Protein AF-0000000084985847 (afdb_homodimer)

Solvent-accessible surface area (backbone atoms only — not comparable to full-atom values): 10983 Å² total; per-residue (Å²): 132,84,86,49,58,16,57,48,50,46,50,52,37,51,75,70,70,47,51,58,58,56,53,12,58,76,67,74,48,49,43,66,56,46,50,25,33,40,66,63,74,44,77,66,52,62,67,51,42,53,51,48,19,61,74,67,70,47,54,49,32,52,62,72,65,53,60,90,54,44,67,43,82,51,65,91,56,49,72,67,56,48,41,52,52,49,52,52,50,51,51,53,56,63,69,71,105,132,84,86,49,58,15,57,48,52,46,52,51,37,52,66,69,70,47,51,58,58,57,50,12,58,75,69,75,48,50,44,65,56,46,50,26,32,41,64,63,75,43,74,65,52,62,69,51,43,53,50,48,19,60,74,67,24,35,53,49,33,40,58,71,60,76,40,85,68,45,39,39,56,52,63,91,56,49,74,66,56,50,50,53,50,51,52,52,51,52,52,53,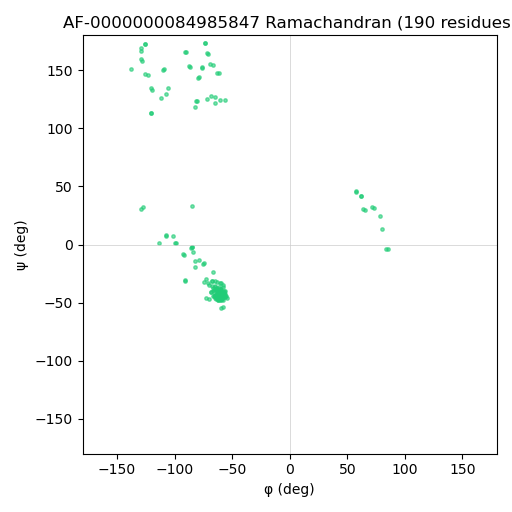55,62,70,71,105

Radius of gyration: 18.27 Å; Cα contacts (8 Å, |Δi|>4): 213; chains: 2; bounding box: 37×50×41 Å

Organism: NCBI:txid537013

Foldseek 3Di:
DDDDLLCLLVVLCVVVVHDLCRLCVQLVHDSVVNNCRNVVNDDDDPVVLVVSCVVSVHDSCVSVVNVPDDDDDDPPDDPVRVVVVVVVVVVVVVVVD/DDDDLLCLLVVLCVVVVHDLCRLCVQLVHDSVVNVCRNVVNDDDDPVVLVVSCVVSQADSCCSVVVDVDGDGHDPPDDPVRVVVVVVVVVVVVVVVD

Secondary structure (DSSP, 8-state):
----HHHHHHHHHHHTT--HHHHHHHHT--HHHHHHHHTTSS---HHHHHHHHHHHTS-HHHHTT-TT--EEE-TT--HHHHHHHHHHHHHHHHHH-/----HHHHHHHHHHHTT--HHHHHHHHT--HHHHHHHHTTSS---HHHHHHHHHHHTS-HHHHTTS----EEE-TT--HHHHHHHHHHHHHHHHHT-

Structure (mmCIF, N/CA/C/O backbone):
data_AF-0000000084985847-model_v1
#
loop_
_entity.id
_entity.type
_entity.pdbx_description
1 polymer 'DNA-binding helix-turn-helix protein'
#
loop_
_atom_site.group_PDB
_atom_site.id
_atom_site.type_symbol
_atom_site.label_atom_id
_atom_site.label_alt_id
_atom_site.label_comp_id
_atom_site.label_asym_id
_atom_site.label_entity_id
_atom_site.label_seq_id
_atom_site.pdbx_PDB_ins_code
_atom_site.Cartn_x
_atom_site.Cartn_y
_atom_site.Cartn_z
_atom_site.occupancy
_atom_site.B_iso_or_equiv
_atom_site.auth_seq_id
_atom_site.auth_comp_id
_atom_site.auth_asym_id
_atom_site.auth_atom_id
_atom_site.pdbx_PDB_model_num
ATOM 1 N N . MET A 1 1 ? 9.766 -0.315 19.688 1 53.5 1 MET A N 1
ATOM 2 C CA . MET A 1 1 ? 9.039 0.952 19.656 1 53.5 1 MET A CA 1
ATOM 3 C C . MET A 1 1 ? 7.77 0.834 18.828 1 53.5 1 MET A C 1
ATOM 5 O O . MET A 1 1 ? 7.785 0.264 17.734 1 53.5 1 MET A O 1
ATOM 9 N N . VAL A 1 2 ? 6.539 1.102 19.5 1 77.31 2 VAL A N 1
ATOM 10 C CA . VAL A 1 2 ? 5.215 0.998 18.891 1 77.31 2 VAL A CA 1
ATOM 11 C C . VAL A 1 2 ? 5.07 2.033 17.781 1 77.31 2 VAL A C 1
ATOM 13 O O . VAL A 1 2 ? 5.543 3.164 17.906 1 77.31 2 VAL A O 1
ATOM 16 N N . PHE A 1 3 ? 4.805 1.642 16.625 1 87.56 3 PHE A N 1
ATOM 17 C CA . PHE A 1 3 ? 4.613 2.561 15.516 1 87.56 3 PHE A CA 1
ATOM 18 C C . PHE A 1 3 ? 3.514 3.568 15.828 1 87.56 3 PHE A C 1
ATOM 20 O O . PHE A 1 3 ? 2.418 3.189 16.25 1 87.56 3 PHE A O 1
ATOM 27 N N . ASP A 1 4 ? 3.934 4.91 15.703 1 94.62 4 ASP A N 1
ATOM 28 C CA . ASP A 1 4 ? 2.992 6.016 15.852 1 94.62 4 ASP A CA 1
ATOM 29 C C . ASP A 1 4 ? 2.941 6.863 14.578 1 94.62 4 ASP A C 1
ATOM 31 O O . ASP A 1 4 ? 3.904 7.559 14.25 1 94.62 4 ASP A O 1
ATOM 35 N N . PHE A 1 5 ? 1.854 6.852 13.914 1 95.38 5 PHE A N 1
ATOM 36 C CA . PHE A 1 5 ? 1.679 7.504 12.617 1 95.38 5 PHE A CA 1
ATOM 37 C C . PHE A 1 5 ? 1.948 9 12.727 1 95.38 5 PHE A C 1
ATOM 39 O O . PHE A 1 5 ? 2.709 9.555 11.93 1 95.38 5 PHE A O 1
ATOM 46 N N . GLY A 1 6 ? 1.255 9.633 13.641 1 97.62 6 GLY A N 1
ATOM 47 C CA . GLY A 1 6 ? 1.419 11.07 13.828 1 97.62 6 GLY A CA 1
ATOM 48 C C . GLY A 1 6 ? 2.846 11.469 14.148 1 97.62 6 GLY A C 1
ATOM 49 O O . GLY A 1 6 ? 3.363 12.445 13.594 1 97.62 6 GLY A O 1
ATOM 50 N N . CYS A 1 7 ? 3.465 10.742 15.023 1 97.31 7 CYS A N 1
ATOM 51 C CA . CYS A 1 7 ? 4.852 11.008 15.391 1 97.31 7 CYS A CA 1
ATOM 52 C C . CYS A 1 7 ? 5.77 10.898 14.18 1 97.31 7 CYS A C 1
ATOM 54 O O . CYS A 1 7 ? 6.684 11.703 14.016 1 97.31 7 CYS A O 1
ATOM 56 N N . ARG A 1 8 ? 5.52 9.977 13.367 1 96.94 8 ARG A N 1
ATOM 57 C CA . ARG A 1 8 ? 6.309 9.773 12.156 1 96.94 8 ARG A CA 1
ATOM 58 C C . ARG A 1 8 ? 6.191 10.969 11.227 1 96.94 8 ARG A C 1
ATOM 60 O O . ARG A 1 8 ? 7.195 11.438 10.672 1 96.94 8 ARG A O 1
ATOM 67 N N . LEU A 1 9 ? 5.016 11.43 11.039 1 98.19 9 LEU A N 1
ATOM 68 C CA . LEU A 1 9 ? 4.812 12.594 10.18 1 98.19 9 LEU A CA 1
ATOM 69 C C . LEU A 1 9 ? 5.555 13.805 10.719 1 98.19 9 LEU A C 1
ATOM 71 O O . LEU A 1 9 ? 6.184 14.547 9.961 1 98.19 9 LEU A O 1
ATOM 75 N N . ARG A 1 10 ? 5.41 13.961 12.016 1 98.38 10 ARG A N 1
ATOM 76 C CA . ARG A 1 10 ? 6.086 15.086 12.656 1 98.38 10 ARG A CA 1
ATOM 77 C C . ARG A 1 10 ? 7.594 15.008 12.461 1 98.38 10 ARG A C 1
ATOM 79 O O . ARG A 1 10 ? 8.234 16 12.109 1 98.38 10 ARG A O 1
ATOM 86 N N . GLU A 1 11 ? 8.156 13.859 12.68 1 98.12 11 GLU A N 1
ATOM 87 C CA . GLU A 1 11 ? 9.594 13.648 12.523 1 98.12 11 GLU A CA 1
ATOM 88 C C . GLU A 1 11 ? 10.039 13.938 11.094 1 98.12 11 GLU A C 1
ATOM 90 O O . GLU A 1 11 ? 11.086 14.57 10.883 1 98.12 11 GLU A O 1
ATOM 95 N N . LEU A 1 12 ? 9.32 13.469 10.141 1 98.06 12 LEU A N 1
ATOM 96 C CA . LEU A 1 12 ? 9.641 13.711 8.742 1 98.06 12 LEU A CA 1
ATOM 97 C C . LEU A 1 12 ? 9.617 15.203 8.422 1 98.06 12 LEU A C 1
ATOM 99 O O . LEU A 1 12 ? 10.5 15.711 7.727 1 98.06 12 LEU A O 1
ATOM 103 N N . ARG A 1 13 ? 8.531 15.82 8.93 1 98.56 13 ARG A N 1
ATOM 104 C CA . ARG A 1 13 ? 8.414 17.266 8.711 1 98.56 13 ARG A CA 1
ATOM 105 C C . ARG A 1 13 ? 9.617 18 9.289 1 98.56 13 ARG A C 1
ATOM 107 O O . ARG A 1 13 ? 10.227 18.828 8.609 1 98.56 13 ARG A O 1
ATOM 114 N N . LEU A 1 14 ? 9.961 17.656 10.531 1 98.56 14 LEU A N 1
ATOM 115 C CA . LEU A 1 14 ? 11.055 18.312 11.234 1 98.56 14 LEU A CA 1
ATOM 116 C C . LEU A 1 14 ? 12.391 18.031 10.547 1 98.56 14 LEU A C 1
ATOM 118 O O . LEU A 1 14 ? 13.258 18.906 10.477 1 98.56 14 LEU A O 1
ATOM 122 N N . ASN A 1 15 ? 12.602 16.859 10.016 1 97.94 15 ASN A N 1
ATOM 123 C CA . ASN A 1 15 ? 13.812 16.5 9.297 1 97.94 15 ASN A CA 1
ATOM 124 C C . ASN A 1 15 ? 13.984 17.344 8.031 1 97.94 15 ASN A C 1
ATOM 126 O O . ASN A 1 15 ? 15.109 17.594 7.602 1 97.94 15 ASN A O 1
ATOM 130 N N . LYS A 1 16 ? 12.875 17.719 7.438 1 97.69 16 LYS A N 1
ATOM 131 C CA . LYS A 1 16 ? 12.898 18.578 6.254 1 97.69 16 LYS A CA 1
ATOM 132 C C . LYS A 1 16 ? 12.977 20.047 6.641 1 97.69 16 LYS A C 1
ATOM 134 O O . LYS A 1 16 ? 12.984 20.922 5.773 1 97.69 16 LYS A O 1
ATOM 139 N N . LYS A 1 17 ? 12.961 20.297 7.969 1 98.38 17 LYS A N 1
ATOM 140 C CA . LYS A 1 17 ? 13.039 21.641 8.523 1 98.38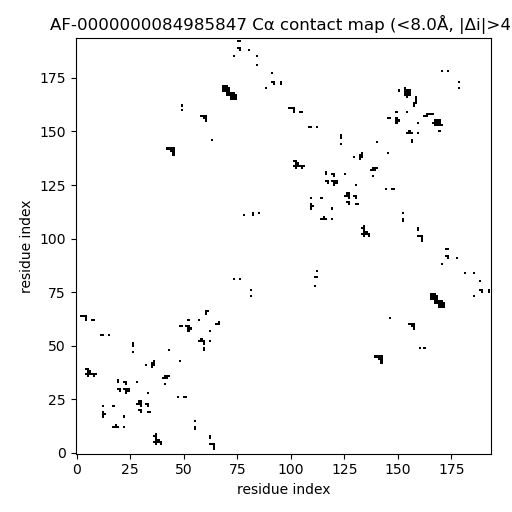 17 LYS A CA 1
ATOM 141 C C . LYS A 1 17 ? 11.852 22.484 8.078 1 98.38 17 LYS A C 1
ATOM 143 O O . LYS A 1 17 ? 12.023 23.656 7.703 1 98.38 17 LYS A O 1
ATOM 148 N N . LEU A 1 18 ? 10.742 21.922 8.078 1 98.5 18 LEU A N 1
ATOM 149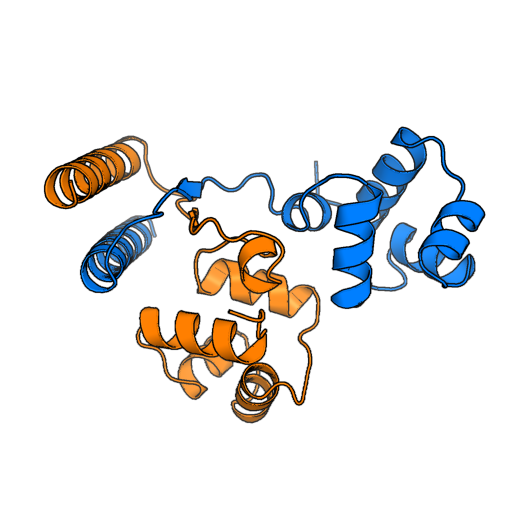 C CA . LEU A 1 18 ? 9.516 22.609 7.691 1 98.5 18 LEU A CA 1
ATOM 150 C C . LEU A 1 18 ? 8.617 22.844 8.898 1 98.5 18 LEU A C 1
ATOM 152 O O . LEU A 1 18 ? 8.625 22.047 9.844 1 98.5 18 LEU A O 1
ATOM 156 N N . THR A 1 19 ? 7.871 23.891 8.781 1 98.56 19 THR A N 1
ATOM 157 C CA . THR A 1 19 ? 6.805 24.109 9.75 1 98.56 19 THR A CA 1
ATOM 158 C C . THR A 1 19 ? 5.5 23.469 9.273 1 98.56 19 THR A C 1
ATOM 160 O O . THR A 1 19 ? 5.379 23.078 8.109 1 98.56 19 THR A O 1
ATOM 163 N N . GLN A 1 20 ? 4.578 23.359 10.227 1 98.62 20 GLN A N 1
ATOM 164 C CA . GLN A 1 20 ? 3.273 22.844 9.836 1 98.62 20 GLN A CA 1
ATOM 165 C C . GLN A 1 20 ? 2.613 23.719 8.789 1 98.62 20 GLN A C 1
ATOM 167 O O . GLN A 1 20 ? 1.959 23.219 7.867 1 98.62 20 GLN A O 1
ATOM 172 N N . THR A 1 21 ? 2.779 25.031 8.93 1 98.62 21 THR A N 1
ATOM 173 C CA . THR A 1 21 ? 2.211 26 7.996 1 98.62 21 THR A CA 1
ATOM 174 C C . THR A 1 21 ? 2.801 25.812 6.602 1 98.62 21 THR A C 1
ATOM 176 O O . THR A 1 21 ? 2.082 25.875 5.602 1 98.62 21 THR A O 1
ATOM 179 N N . GLN A 1 22 ? 4.066 25.578 6.539 1 98.69 22 GLN A N 1
ATOM 180 C CA . GLN A 1 22 ? 4.734 25.391 5.254 1 98.69 22 GLN A CA 1
ATOM 181 C C . GLN A 1 22 ? 4.254 24.109 4.574 1 98.69 22 GLN A C 1
ATOM 183 O O . GLN A 1 22 ? 4.027 24.094 3.363 1 98.69 22 GLN A O 1
ATOM 188 N N . VAL A 1 23 ? 4.137 23.031 5.297 1 98.69 23 VAL A N 1
ATOM 189 C CA . VAL A 1 23 ? 3.621 21.781 4.754 1 98.69 23 VAL A CA 1
ATOM 190 C C . VAL A 1 23 ? 2.191 21.984 4.254 1 98.69 23 VAL A C 1
ATOM 192 O O . VAL A 1 23 ? 1.845 21.547 3.152 1 98.69 23 VAL A O 1
ATOM 195 N N . ALA A 1 24 ? 1.397 22.609 5.09 1 98.69 24 ALA A N 1
ATOM 196 C CA . ALA A 1 24 ? 0.002 22.875 4.75 1 98.69 24 ALA A CA 1
ATOM 197 C C . ALA A 1 24 ? -0.105 23.625 3.424 1 98.69 24 ALA A C 1
ATOM 199 O O . ALA A 1 24 ? -0.915 23.266 2.564 1 98.69 24 ALA A O 1
ATOM 200 N N . ARG A 1 25 ? 0.683 24.609 3.289 1 98.44 25 ARG A N 1
ATOM 201 C CA . ARG A 1 25 ? 0.687 25.422 2.072 1 98.44 25 ARG A CA 1
ATOM 202 C C . ARG A 1 25 ? 1.063 24.578 0.859 1 98.44 25 ARG A C 1
ATOM 204 O O . ARG A 1 25 ? 0.429 24.672 -0.193 1 98.44 25 ARG A O 1
ATOM 211 N N . ARG A 1 26 ? 2.02 23.719 0.981 1 97.88 26 ARG A N 1
ATOM 212 C CA . ARG A 1 26 ? 2.506 22.891 -0.118 1 97.88 26 ARG A CA 1
ATOM 213 C C . ARG A 1 26 ? 1.45 21.875 -0.545 1 97.88 26 ARG A C 1
ATOM 215 O O . ARG A 1 26 ? 1.385 21.484 -1.717 1 97.88 26 ARG A O 1
ATOM 222 N N . LEU A 1 27 ? 0.671 21.469 0.398 1 97.94 27 LEU A N 1
ATOM 223 C CA . LEU A 1 27 ? -0.325 20.438 0.118 1 97.94 27 LEU A CA 1
ATOM 224 C C . LEU A 1 27 ? -1.7 21.062 -0.102 1 97.94 27 LEU A C 1
ATOM 226 O O . LEU A 1 27 ? -2.68 20.344 -0.328 1 97.94 27 LEU A O 1
ATOM 230 N N . ASN A 1 28 ? -1.792 22.391 -0.044 1 98.38 28 ASN A N 1
ATOM 231 C CA . ASN A 1 28 ? -3.051 23.109 -0.164 1 98.38 28 ASN A CA 1
ATOM 232 C C . ASN A 1 28 ? -4.059 22.672 0.893 1 98.38 28 ASN A C 1
ATOM 234 O O . ASN A 1 28 ? -5.195 22.328 0.567 1 98.38 28 ASN A O 1
ATOM 238 N N . LEU A 1 29 ? -3.588 22.578 2.047 1 98.38 29 LEU A N 1
ATOM 239 C CA . LEU A 1 29 ? -4.387 22.234 3.219 1 98.38 29 LEU A CA 1
ATOM 240 C C . LEU A 1 29 ? -4.227 23.297 4.312 1 98.38 29 LEU A C 1
ATOM 242 O O . LEU A 1 29 ? -3.408 24.203 4.184 1 98.38 29 LEU A O 1
ATOM 246 N N . SER A 1 30 ? -4.988 23.172 5.324 1 98.44 30 SER A N 1
ATOM 247 C CA . SER A 1 30 ? -4.863 24.062 6.473 1 98.44 30 SER A CA 1
ATOM 248 C C . SER A 1 30 ? -3.842 23.531 7.473 1 98.44 30 SER A C 1
ATOM 250 O O . SER A 1 30 ? -3.611 22.328 7.555 1 98.44 30 SER A O 1
ATOM 252 N N . LYS A 1 31 ? -3.277 24.469 8.211 1 98.38 31 LYS A N 1
ATOM 253 C CA . LYS A 1 31 ? -2.371 24.094 9.289 1 98.38 31 LYS A CA 1
ATOM 254 C C . LYS A 1 31 ? -3.066 23.172 10.297 1 98.38 31 LYS A C 1
ATOM 256 O O . LYS A 1 31 ? -2.449 22.266 10.836 1 98.38 31 LYS A O 1
ATOM 261 N N . THR A 1 32 ? -4.281 23.438 10.508 1 98.5 32 THR A N 1
ATOM 262 C CA . THR A 1 32 ? -5.07 22.625 11.438 1 98.5 32 THR A CA 1
ATOM 263 C C . THR A 1 32 ? -5.145 21.172 10.977 1 98.5 32 THR A C 1
ATOM 265 O O . THR A 1 32 ? -5.109 20.266 11.797 1 98.5 32 THR A O 1
ATOM 268 N N . THR A 1 33 ? -5.281 20.953 9.695 1 98.44 33 THR A N 1
ATOM 269 C CA . THR A 1 33 ? -5.324 19.609 9.133 1 98.44 33 THR A CA 1
ATOM 270 C C . THR A 1 33 ? -3.998 18.891 9.359 1 98.44 33 THR A C 1
ATOM 272 O O . THR A 1 33 ? -3.98 17.734 9.781 1 98.44 33 THR A O 1
ATOM 275 N N . ILE A 1 34 ? -2.924 19.547 9.125 1 98.62 34 ILE A N 1
ATOM 276 C CA . ILE A 1 34 ? -1.6 18.969 9.312 1 98.62 34 ILE A CA 1
ATOM 277 C C . ILE A 1 34 ? -1.402 18.609 10.789 1 98.62 34 ILE A C 1
ATOM 279 O O . ILE A 1 34 ? -0.96 17.516 11.109 1 98.62 34 ILE A O 1
ATOM 283 N N . SER A 1 35 ? -1.747 19.594 11.602 1 98.62 35 SER A N 1
ATOM 284 C CA . SER A 1 35 ? -1.664 19.344 13.039 1 98.62 35 SER A CA 1
ATOM 285 C C . SER A 1 35 ? -2.506 18.141 13.438 1 98.62 35 SER A C 1
ATOM 287 O O . SER A 1 35 ? -2.078 17.312 14.258 1 98.62 35 SER A O 1
ATOM 289 N N . GLY A 1 36 ? -3.691 18.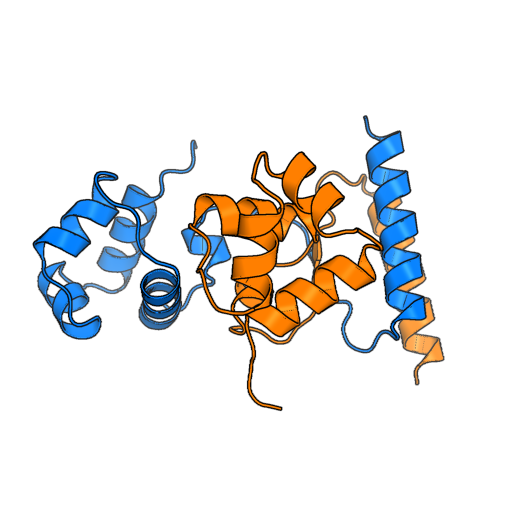031 12.875 1 98.44 36 GLY A N 1
ATOM 290 C CA . GLY A 1 36 ? -4.566 16.891 13.133 1 98.44 36 GLY A CA 1
ATOM 291 C C . GLY A 1 36 ? -3.941 15.562 12.766 1 98.44 36 GLY A C 1
ATOM 292 O O . GLY A 1 36 ? -4.102 14.578 13.484 1 98.44 36 GLY A O 1
ATOM 293 N N . TYR A 1 37 ? -3.279 15.453 11.625 1 98.19 37 TYR A N 1
ATOM 294 C CA . TYR A 1 37 ? -2.568 14.25 11.219 1 98.19 37 TYR A CA 1
ATOM 295 C C . TYR A 1 37 ? -1.472 13.898 12.219 1 98.19 37 TYR A C 1
ATOM 297 O O . TYR A 1 37 ? -1.375 12.758 12.672 1 98.19 37 TYR A O 1
ATOM 305 N N . GLU A 1 38 ? -0.697 14.938 12.648 1 98.38 38 GLU A N 1
ATOM 306 C CA . GLU A 1 38 ? 0.491 14.711 13.469 1 98.38 38 GLU A CA 1
ATOM 307 C C . GLU A 1 38 ? 0.114 14.375 14.906 1 98.38 38 GLU A C 1
ATOM 309 O O . GLU A 1 38 ? 0.931 13.844 15.656 1 98.38 38 GLU A O 1
ATOM 314 N N . ASN A 1 39 ? -1.129 14.672 15.258 1 98.06 39 ASN A N 1
ATOM 315 C CA . ASN A 1 39 ? -1.614 14.367 16.609 1 98.06 39 ASN A CA 1
ATOM 316 C C . ASN A 1 39 ? -2.582 13.188 16.594 1 98.06 39 ASN A C 1
ATOM 318 O O . ASN A 1 39 ? -3.27 12.938 17.594 1 98.06 39 ASN A O 1
ATOM 322 N N . ASN A 1 40 ? -2.734 12.578 15.57 1 97.44 40 ASN A N 1
ATOM 323 C CA . ASN A 1 40 ? -3.557 11.383 15.398 1 97.44 40 ASN A CA 1
ATOM 324 C C . ASN A 1 40 ? -5.035 11.688 15.625 1 97.44 40 ASN A C 1
ATOM 326 O O . ASN A 1 40 ? -5.781 10.836 16.109 1 97.44 40 ASN A O 1
ATOM 330 N N . ILE A 1 41 ? -5.402 12.867 15.336 1 97.19 41 ILE A N 1
ATOM 331 C CA . ILE A 1 41 ? -6.797 13.281 15.445 1 97.19 41 ILE A CA 1
ATOM 332 C C . ILE A 1 41 ? -7.512 13.047 14.117 1 97.19 41 ILE A C 1
ATOM 334 O O . ILE A 1 41 ? -8.703 12.734 14.094 1 97.19 41 ILE A O 1
ATOM 338 N N . LYS A 1 42 ? -6.785 13.148 12.984 1 96.56 42 LYS A N 1
ATOM 339 C CA . LYS A 1 42 ? -7.266 12.906 11.625 1 96.56 42 LYS A CA 1
ATOM 340 C C . LYS A 1 42 ? -6.348 11.93 10.891 1 96.56 42 LYS A C 1
ATOM 342 O O . LYS A 1 42 ? -5.188 11.758 11.273 1 96.56 42 LYS A O 1
ATOM 347 N N . THR A 1 43 ? -6.922 11.352 9.914 1 96.06 43 THR A N 1
ATOM 348 C CA . THR A 1 43 ? -6.145 10.5 9.023 1 96.06 43 THR A CA 1
ATOM 349 C C . THR A 1 43 ? -6.184 11.031 7.598 1 96.06 43 THR A C 1
ATOM 351 O O . THR A 1 43 ? -7.25 11.391 7.094 1 96.06 43 THR A O 1
ATOM 354 N N . PRO A 1 44 ? -5.023 11.078 7.023 1 97.38 44 PRO A N 1
ATOM 355 C CA . PRO A 1 44 ? -5.023 11.602 5.656 1 97.38 44 PRO A CA 1
ATOM 356 C C . PRO A 1 44 ? -5.75 10.688 4.672 1 97.38 44 PRO A C 1
ATOM 358 O O . PRO A 1 44 ? -5.867 9.484 4.91 1 97.38 44 PRO A O 1
ATOM 361 N N . SER A 1 45 ? -6.223 11.336 3.607 1 95.25 45 SER A N 1
ATOM 362 C CA . SER A 1 45 ? -6.723 10.562 2.473 1 95.25 45 SER A CA 1
ATOM 363 C C . SER A 1 45 ? -5.574 9.938 1.686 1 95.25 45 SER A C 1
ATOM 365 O O . SER A 1 45 ? -4.406 10.25 1.925 1 95.25 45 SER A O 1
ATOM 367 N N . LEU A 1 46 ? -5.887 9.109 0.729 1 95.69 46 LEU A N 1
ATOM 368 C CA . LEU A 1 46 ? -4.867 8.477 -0.106 1 95.69 46 LEU A CA 1
ATOM 369 C C . LEU A 1 46 ? -4.117 9.523 -0.926 1 95.69 46 LEU A C 1
ATOM 371 O O . LEU A 1 46 ? -2.902 9.414 -1.112 1 95.69 46 LEU A O 1
ATOM 375 N N . ASP A 1 47 ? -4.879 10.492 -1.403 1 94.69 47 ASP A N 1
ATOM 376 C CA . ASP A 1 47 ? -4.254 11.555 -2.18 1 94.69 47 ASP A CA 1
ATOM 377 C C . ASP A 1 47 ? -3.234 12.32 -1.337 1 94.69 47 ASP A C 1
ATOM 379 O O . ASP A 1 47 ? -2.129 12.609 -1.801 1 94.69 47 ASP A O 1
ATOM 383 N N . VAL A 1 48 ? -3.646 12.594 -0.141 1 97.31 48 VAL A N 1
ATOM 384 C CA . VAL A 1 48 ? -2.764 13.344 0.75 1 97.31 48 VAL A CA 1
ATOM 385 C C . VAL A 1 48 ? -1.558 12.477 1.119 1 97.31 48 VAL A C 1
ATOM 387 O O . VAL A 1 48 ? -0.431 12.977 1.192 1 97.31 48 VAL A O 1
ATOM 390 N N . LEU A 1 49 ? -1.812 11.211 1.368 1 97.62 49 LEU A N 1
ATOM 391 C CA . LEU A 1 49 ? -0.708 10.305 1.659 1 97.62 49 LEU A CA 1
ATOM 392 C C . LEU A 1 49 ? 0.32 10.32 0.532 1 97.62 49 LEU A C 1
ATOM 394 O O . LEU A 1 49 ? 1.525 10.359 0.786 1 97.62 49 LEU A O 1
ATOM 398 N N . THR A 1 50 ? -0.136 10.281 -0.672 1 96.5 50 THR A N 1
ATOM 399 C CA . THR A 1 50 ? 0.734 10.312 -1.843 1 96.5 50 THR A CA 1
ATOM 400 C C . THR A 1 50 ? 1.54 11.602 -1.886 1 96.5 50 THR A C 1
ATOM 402 O O . THR A 1 50 ? 2.75 11.578 -2.117 1 96.5 50 THR A O 1
ATOM 405 N N . GLN A 1 51 ? 0.907 12.664 -1.612 1 97.62 51 GLN A N 1
ATOM 406 C CA . GLN A 1 51 ? 1.578 13.961 -1.614 1 97.62 51 GLN A CA 1
ATOM 407 C C . GLN A 1 51 ? 2.625 14.039 -0.507 1 97.62 51 GLN A C 1
ATOM 409 O O . GLN A 1 51 ? 3.707 14.594 -0.707 1 97.62 51 GLN A O 1
ATOM 414 N N . LEU A 1 52 ? 2.256 13.469 0.628 1 98.12 52 LEU A N 1
ATOM 415 C CA . LEU A 1 52 ? 3.191 13.445 1.747 1 98.12 52 LEU A CA 1
ATOM 416 C C . LEU A 1 52 ? 4.422 12.609 1.409 1 98.12 52 LEU A C 1
ATOM 418 O O . LEU A 1 52 ? 5.547 12.992 1.736 1 98.12 52 LEU A O 1
ATOM 422 N N . SER A 1 53 ? 4.18 11.5 0.83 1 97.06 53 SER A N 1
ATOM 423 C CA . SER A 1 53 ? 5.277 10.641 0.411 1 97.06 53 SER A CA 1
ATOM 424 C C . SER A 1 53 ? 6.234 11.375 -0.522 1 97.06 53 SER A C 1
ATOM 426 O O . SER A 1 53 ? 7.453 11.289 -0.363 1 97.06 53 SER A O 1
ATOM 428 N N . ILE A 1 54 ? 5.734 12.109 -1.42 1 96.56 54 ILE A N 1
ATOM 429 C CA . ILE A 1 54 ? 6.52 12.852 -2.396 1 96.56 54 ILE A CA 1
ATOM 430 C C . ILE A 1 54 ? 7.246 14.008 -1.703 1 96.56 54 ILE A C 1
ATOM 432 O O . ILE A 1 54 ? 8.445 14.188 -1.892 1 96.56 54 ILE A O 1
ATOM 436 N N . LEU A 1 55 ? 6.5 14.695 -0.922 1 97.69 55 LEU A N 1
ATOM 437 C CA . LEU A 1 55 ? 7.047 15.859 -0.233 1 97.69 55 LEU A CA 1
ATOM 438 C C . LEU A 1 55 ? 8.25 15.461 0.623 1 97.69 55 LEU A C 1
ATOM 440 O O . LEU A 1 55 ? 9.266 16.156 0.626 1 97.69 55 LEU A O 1
ATOM 444 N N . TYR A 1 56 ? 8.094 14.297 1.345 1 97.81 56 TYR A N 1
ATOM 445 C CA . TYR A 1 56 ? 9.117 13.922 2.309 1 97.81 56 TYR A CA 1
ATOM 446 C C . TYR A 1 56 ? 10.148 13 1.669 1 97.81 56 TYR A C 1
ATOM 448 O O . TYR A 1 56 ? 11.18 12.688 2.279 1 97.81 56 TYR A O 1
ATOM 456 N N . GLY A 1 57 ? 9.945 12.547 0.513 1 96.25 57 GLY A N 1
ATOM 457 C CA . GLY A 1 57 ? 10.898 11.711 -0.205 1 96.25 57 GLY A CA 1
ATOM 458 C C . GLY A 1 57 ? 11.008 10.305 0.359 1 96.25 57 GLY A C 1
ATOM 459 O O . GLY A 1 57 ? 12.102 9.742 0.428 1 96.25 57 GLY A O 1
ATOM 460 N N . VAL A 1 58 ? 9.977 9.797 0.865 1 95.75 58 VAL A N 1
ATOM 461 C CA . VAL A 1 58 ? 9.93 8.445 1.423 1 95.75 58 VAL A CA 1
ATOM 462 C C . VAL A 1 58 ? 8.75 7.684 0.83 1 95.75 58 VAL A C 1
ATOM 464 O O . VAL A 1 58 ? 7.883 8.273 0.176 1 95.75 58 VAL A O 1
ATOM 467 N N . SER A 1 59 ? 8.758 6.395 1.035 1 94.31 59 SER A N 1
ATOM 468 C CA . SER A 1 59 ? 7.656 5.578 0.541 1 94.31 59 SER A CA 1
ATOM 469 C C . SER A 1 59 ? 6.418 5.734 1.414 1 94.31 59 SER A C 1
ATOM 471 O O . SER A 1 59 ? 6.52 6.098 2.588 1 94.31 59 SER A O 1
ATOM 473 N N . SER A 1 60 ? 5.273 5.555 0.836 1 95.25 60 SER A N 1
ATOM 474 C CA . SER A 1 60 ? 4.055 5.527 1.637 1 95.25 60 SER A CA 1
ATOM 475 C C . SER A 1 60 ? 4.102 4.414 2.678 1 95.25 60 SER A C 1
ATOM 477 O O . SER A 1 60 ? 3.559 4.559 3.775 1 95.25 60 SER A O 1
ATOM 479 N N . ASP A 1 61 ? 4.738 3.334 2.352 1 94.62 61 ASP A N 1
ATOM 480 C CA . ASP A 1 61 ? 4.902 2.244 3.309 1 94.62 61 ASP A CA 1
ATOM 481 C C . ASP A 1 61 ? 5.688 2.701 4.535 1 94.62 6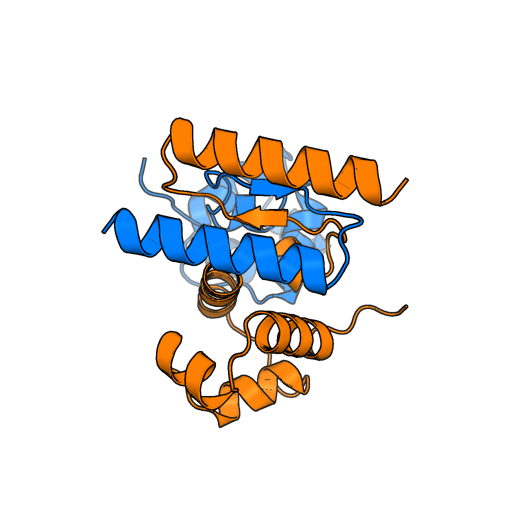1 ASP A C 1
ATOM 483 O O . ASP A 1 61 ? 5.387 2.293 5.66 1 94.62 61 ASP A O 1
ATOM 487 N N . TYR A 1 62 ? 6.711 3.459 4.273 1 94.62 62 TYR A N 1
ATOM 488 C CA . TYR A 1 62 ? 7.477 3.986 5.395 1 94.62 62 TYR A CA 1
ATOM 489 C C . TYR A 1 62 ? 6.598 4.836 6.305 1 94.62 62 TYR A C 1
ATOM 491 O O . TYR A 1 62 ? 6.629 4.68 7.527 1 94.62 62 TYR A O 1
ATOM 499 N N . ILE A 1 63 ? 5.77 5.73 5.676 1 96.5 63 ILE A N 1
ATOM 500 C CA . ILE A 1 63 ? 4.891 6.609 6.438 1 96.5 63 ILE A CA 1
ATOM 501 C C . ILE A 1 63 ? 3.896 5.777 7.246 1 96.5 63 ILE A C 1
ATOM 503 O O . ILE A 1 63 ? 3.611 6.09 8.406 1 96.5 63 ILE A O 1
ATOM 507 N N . LEU A 1 64 ? 3.461 4.68 6.664 1 95.25 64 LEU A N 1
ATOM 508 C CA . LEU A 1 64 ? 2.414 3.854 7.254 1 95.25 64 LEU A CA 1
ATOM 509 C C . LEU A 1 64 ? 3.002 2.855 8.242 1 95.25 64 LEU A C 1
ATOM 511 O O . LEU A 1 64 ? 2.268 2.09 8.875 1 95.25 64 LEU A O 1
ATOM 515 N N . GLY A 1 65 ? 4.312 2.828 8.375 1 92.56 65 GLY A N 1
ATOM 516 C CA . GLY A 1 65 ? 4.953 1.916 9.305 1 92.56 65 GLY A CA 1
ATOM 517 C C . GLY A 1 65 ? 5.047 0.495 8.789 1 92.56 65 GLY A C 1
ATOM 518 O O . GLY A 1 65 ? 5.09 -0.457 9.57 1 92.56 65 GLY A O 1
ATOM 519 N N . LEU A 1 66 ? 5.027 0.376 7.48 1 88.62 66 LEU A N 1
ATOM 520 C CA . LEU A 1 66 ? 5.055 -0.938 6.844 1 88.62 66 LEU A CA 1
ATOM 521 C C . LEU A 1 66 ? 6.449 -1.26 6.324 1 88.62 66 LEU A C 1
ATOM 523 O O . LEU A 1 66 ? 6.637 -2.236 5.594 1 88.62 66 LEU A O 1
ATOM 527 N N . GLU A 1 67 ? 7.484 -0.423 6.617 1 78.56 67 GLU A N 1
ATOM 528 C CA . GLU A 1 67 ? 8.836 -0.542 6.066 1 78.56 67 GLU A CA 1
ATOM 529 C C . GLU A 1 67 ? 9.523 -1.81 6.562 1 78.56 67 GLU A C 1
ATOM 531 O O . GLU A 1 67 ? 10.461 -2.297 5.934 1 78.56 67 GLU A O 1
ATOM 536 N N . ASN A 1 68 ? 9.18 -2.34 7.594 1 77 68 ASN A N 1
ATOM 537 C CA . ASN A 1 68 ? 9.906 -3.488 8.133 1 77 68 ASN A CA 1
ATOM 538 C C . ASN A 1 68 ? 9.414 -4.797 7.52 1 77 68 ASN A C 1
ATOM 540 O O . ASN A 1 68 ? 9.5 -5.852 8.148 1 77 68 ASN A O 1
ATOM 544 N N . ARG A 1 69 ? 9.016 -4.672 6.25 1 85.12 69 ARG A N 1
ATOM 545 C CA . ARG A 1 69 ? 8.555 -5.875 5.562 1 85.12 69 ARG A CA 1
ATOM 546 C C . ARG A 1 69 ? 9.594 -6.359 4.555 1 85.12 69 ARG A C 1
ATOM 548 O O . ARG A 1 69 ? 10.258 -5.551 3.9 1 85.12 69 ARG A O 1
ATOM 555 N N . ASP A 1 70 ? 9.812 -7.621 4.586 1 87.94 70 ASP A N 1
ATOM 556 C CA . ASP A 1 70 ? 10.711 -8.211 3.6 1 87.94 70 ASP A CA 1
ATOM 557 C C . ASP A 1 70 ? 10 -8.438 2.27 1 87.94 70 ASP A C 1
ATOM 559 O O . ASP A 1 70 ? 8.922 -9.031 2.232 1 87.94 70 ASP A O 1
ATOM 563 N N . MET A 1 71 ? 10.641 -7.809 1.199 1 89.38 71 MET A N 1
ATOM 564 C CA . MET A 1 71 ? 10.023 -7.922 -0.119 1 89.38 71 MET A CA 1
ATOM 565 C C . MET A 1 71 ? 11.008 -8.477 -1.139 1 89.38 71 MET A C 1
ATOM 567 O O . MET A 1 71 ? 12.219 -8.258 -1.022 1 89.38 71 MET A O 1
ATOM 571 N N . LEU A 1 72 ? 10.531 -9.219 -2.066 1 90.25 72 LEU A N 1
ATOM 572 C CA . LEU A 1 72 ? 11.297 -9.766 -3.186 1 90.25 72 LEU A CA 1
ATOM 573 C C . LEU A 1 72 ? 10.852 -9.133 -4.504 1 90.25 72 LEU A C 1
ATOM 575 O O . LEU A 1 72 ? 9.656 -9.07 -4.797 1 90.25 72 LEU A O 1
ATOM 579 N N . LEU A 1 73 ? 11.859 -8.578 -5.23 1 90.62 73 LEU A N 1
ATOM 580 C CA . LEU A 1 73 ? 11.562 -8 -6.535 1 90.62 73 LEU A CA 1
ATOM 581 C C . LEU A 1 73 ? 11.188 -9.086 -7.535 1 90.62 73 LEU A C 1
ATOM 583 O O . LEU A 1 73 ? 11.945 -10.031 -7.746 1 90.62 73 LEU A O 1
ATOM 587 N N . ILE A 1 74 ? 10.062 -8.953 -8.203 1 92.06 74 ILE A N 1
ATOM 588 C CA . ILE A 1 74 ? 9.617 -10.008 -9.102 1 92.06 74 ILE A CA 1
ATOM 589 C C . ILE A 1 74 ? 9.273 -9.422 -10.461 1 92.06 74 ILE A C 1
ATOM 591 O O . ILE A 1 74 ? 8.391 -9.922 -11.164 1 92.06 74 ILE A O 1
ATOM 595 N N . ASP A 1 75 ? 9.945 -8.391 -10.797 1 88.25 75 ASP A N 1
ATOM 596 C CA . ASP A 1 75 ? 9.758 -7.789 -12.117 1 88.25 75 ASP A CA 1
ATOM 597 C C . ASP A 1 75 ? 10.125 -8.773 -13.227 1 88.25 75 ASP A C 1
ATOM 599 O O . ASP A 1 75 ? 11.055 -9.57 -13.078 1 88.25 75 ASP A O 1
ATOM 603 N N . GLY A 1 76 ? 9.422 -8.648 -14.328 1 87.31 76 GLY A N 1
ATOM 604 C CA . GLY A 1 76 ? 9.797 -9.406 -15.508 1 87.31 76 GLY A CA 1
ATOM 605 C C . GLY A 1 76 ? 9.211 -10.812 -15.523 1 87.31 76 GLY A C 1
ATOM 606 O O . GLY A 1 76 ? 9.422 -11.562 -16.469 1 87.31 76 GLY A O 1
ATOM 607 N N . LEU A 1 77 ? 8.547 -11.141 -14.461 1 90.56 77 LEU A N 1
ATOM 608 C CA . LEU A 1 77 ? 7.934 -12.469 -14.422 1 90.56 77 LEU A CA 1
ATOM 609 C C . LEU A 1 77 ? 6.621 -12.484 -15.203 1 90.56 77 LEU A C 1
ATOM 611 O O . LEU A 1 77 ? 5.902 -11.484 -15.234 1 90.56 77 LEU A O 1
ATOM 615 N N . THR A 1 78 ? 6.441 -13.609 -15.836 1 91.12 78 THR A N 1
ATOM 616 C CA . THR A 1 78 ? 5.145 -13.82 -16.469 1 91.12 78 THR A CA 1
ATOM 617 C C . THR A 1 78 ? 4.059 -14.055 -15.422 1 91.12 78 THR A C 1
ATOM 619 O O . THR A 1 78 ? 4.363 -14.312 -14.25 1 91.12 78 THR A O 1
ATOM 622 N N . ASP A 1 79 ? 2.797 -13.93 -15.867 1 87.31 79 ASP A N 1
ATOM 623 C CA . ASP A 1 79 ? 1.68 -14.172 -14.961 1 87.31 79 ASP A CA 1
ATOM 624 C C . ASP A 1 79 ? 1.757 -15.57 -14.344 1 87.31 79 ASP A C 1
ATOM 626 O O . ASP A 1 79 ? 1.477 -15.75 -13.156 1 87.31 79 ASP A O 1
ATOM 630 N N . LYS A 1 80 ? 2.135 -16.453 -15.211 1 92.56 80 LYS A N 1
ATOM 631 C CA . LYS A 1 80 ? 2.219 -17.828 -14.734 1 92.56 80 LYS A CA 1
ATOM 632 C C . LYS A 1 80 ? 3.309 -17.984 -13.68 1 92.56 80 LYS A C 1
ATOM 634 O O . LYS A 1 80 ? 3.109 -18.656 -12.664 1 92.56 80 LYS A O 1
ATOM 639 N N . GLN A 1 81 ? 4.469 -17.391 -13.953 1 94.12 81 GLN A N 1
ATOM 640 C CA . GLN A 1 81 ? 5.578 -17.438 -13.008 1 94.12 81 GLN A CA 1
ATOM 641 C C . GLN A 1 81 ? 5.195 -16.781 -11.688 1 94.12 81 GLN A C 1
ATOM 643 O O . GLN A 1 81 ? 5.484 -17.312 -10.617 1 94.12 81 GLN A O 1
ATOM 648 N N . ARG A 1 82 ? 4.531 -15.656 -11.742 1 91.19 82 ARG A N 1
ATOM 649 C CA . ARG A 1 82 ? 4.051 -14.969 -10.547 1 91.19 82 ARG A CA 1
ATOM 650 C C . ARG A 1 82 ? 3.096 -15.852 -9.758 1 91.19 82 ARG A C 1
ATOM 652 O O . ARG A 1 82 ? 3.176 -15.922 -8.531 1 91.19 82 ARG A O 1
ATOM 659 N N . GLU A 1 83 ? 2.266 -16.438 -10.453 1 91.56 83 GLU A N 1
ATOM 660 C CA . GLU A 1 83 ? 1.292 -17.328 -9.82 1 91.56 83 GLU A CA 1
ATOM 661 C C . GLU A 1 83 ? 1.985 -18.453 -9.062 1 91.56 83 GLU A C 1
ATOM 663 O O . GLU A 1 83 ? 1.587 -18.797 -7.949 1 91.56 83 GLU A O 1
ATOM 668 N N . ILE A 1 84 ? 2.947 -19.031 -9.703 1 93.56 84 ILE A N 1
ATOM 669 C CA . ILE A 1 84 ? 3.691 -20.125 -9.078 1 93.56 84 ILE A CA 1
ATOM 670 C C . ILE A 1 84 ? 4.34 -19.625 -7.785 1 93.56 84 ILE A C 1
ATOM 672 O O . ILE A 1 84 ? 4.27 -20.297 -6.75 1 93.56 84 ILE A O 1
ATOM 676 N N . LEU A 1 85 ? 4.91 -18.5 -7.809 1 93.25 85 LEU A N 1
ATOM 677 C CA . LEU A 1 85 ? 5.551 -17.922 -6.629 1 93.25 85 LEU A CA 1
ATOM 678 C C . LEU A 1 85 ? 4.527 -17.656 -5.527 1 93.25 85 LEU A C 1
ATOM 680 O O . LEU A 1 85 ? 4.793 -17.922 -4.355 1 93.25 85 LEU A O 1
ATOM 684 N N . ASP A 1 86 ? 3.396 -17.203 -5.887 1 91.38 86 ASP A N 1
ATOM 685 C CA . ASP A 1 86 ? 2.338 -16.906 -4.926 1 91.38 86 ASP A CA 1
ATOM 686 C C . ASP A 1 86 ? 1.866 -18.188 -4.227 1 91.38 86 ASP A C 1
ATOM 688 O O . ASP A 1 86 ? 1.64 -18.188 -3.018 1 91.38 86 ASP A O 1
ATOM 692 N N . LEU A 1 87 ? 1.722 -19.156 -5.055 1 91.69 87 LEU A N 1
ATOM 693 C CA . LEU A 1 87 ? 1.272 -20.438 -4.504 1 91.69 87 LEU A CA 1
ATOM 694 C C . LEU A 1 87 ? 2.289 -20.984 -3.508 1 91.69 87 LEU A C 1
ATOM 696 O O . LEU A 1 87 ? 1.916 -21.469 -2.439 1 91.69 87 LEU A O 1
ATOM 700 N N . LEU A 1 88 ? 3.518 -20.922 -3.914 1 93.81 88 LEU A N 1
ATOM 701 C CA . LEU A 1 88 ? 4.582 -21.391 -3.033 1 93.81 88 LEU A CA 1
ATOM 702 C C . LEU A 1 88 ? 4.613 -20.594 -1.739 1 93.81 88 LEU A C 1
ATOM 704 O O . LEU A 1 88 ? 4.73 -21.156 -0.652 1 93.81 88 LEU A O 1
ATOM 708 N N . LEU A 1 89 ? 4.5 -19.328 -1.842 1 92.69 89 LEU A N 1
ATOM 709 C CA . LEU A 1 89 ? 4.504 -18.438 -0.688 1 92.69 89 LEU A CA 1
ATOM 710 C C . LEU A 1 89 ? 3.332 -18.75 0.238 1 92.69 89 LEU A C 1
ATOM 712 O O . LEU A 1 89 ? 3.492 -18.781 1.46 1 92.69 89 LEU A O 1
ATOM 716 N N . ASP A 1 90 ? 2.178 -18.938 -0.312 1 90.44 90 ASP A N 1
ATOM 717 C CA . ASP A 1 90 ? 0.991 -19.266 0.476 1 90.44 90 ASP A CA 1
ATOM 718 C C . ASP A 1 90 ? 1.178 -20.578 1.238 1 90.44 90 ASP A C 1
ATOM 720 O O . ASP A 1 90 ? 0.75 -20.703 2.389 1 90.44 90 ASP A O 1
ATOM 724 N N . GLU A 1 91 ? 1.74 -21.469 0.597 1 92.62 91 GLU A N 1
ATOM 725 C CA . GLU A 1 91 ? 2.012 -22.766 1.239 1 92.62 91 GLU A CA 1
ATOM 726 C C . GLU A 1 91 ? 2.975 -22.594 2.412 1 92.62 91 GLU A C 1
ATOM 728 O O . GLU A 1 91 ? 2.777 -23.188 3.473 1 92.62 91 GLU A O 1
ATOM 733 N N . PHE A 1 92 ? 4.035 -21.781 2.221 1 93.75 92 PHE A N 1
ATOM 734 C CA . PHE A 1 92 ? 5 -21.516 3.281 1 93.75 92 PHE A CA 1
ATOM 735 C C . PHE A 1 92 ? 4.32 -20.875 4.488 1 93.75 92 PHE A C 1
ATOM 737 O O . PHE A 1 92 ? 4.609 -21.25 5.629 1 93.75 92 PHE A O 1
ATOM 744 N N . ARG A 1 93 ? 3.4 -19.969 4.18 1 88.88 93 ARG A N 1
ATOM 745 C CA . ARG A 1 93 ? 2.732 -19.25 5.258 1 88.88 93 ARG A CA 1
ATOM 746 C C . ARG A 1 93 ? 1.771 -20.172 6.012 1 88.88 93 ARG A C 1
ATOM 748 O O . ARG A 1 93 ? 1.614 -20.047 7.227 1 88.88 93 ARG A O 1
ATOM 755 N N . THR A 1 94 ? 1.189 -21.109 5.297 1 90.69 94 THR A N 1
ATOM 756 C CA . THR A 1 94 ? 0.298 -22.078 5.914 1 90.69 94 THR A CA 1
ATOM 757 C C . THR A 1 94 ? 1.08 -23.047 6.809 1 90.69 94 THR A C 1
ATOM 759 O O . THR A 1 94 ? 0.607 -23.422 7.879 1 90.69 94 THR A O 1
ATOM 762 N N . GLN A 1 95 ? 2.236 -23.344 6.391 1 91.62 95 GLN A N 1
ATOM 763 C CA . GLN A 1 95 ? 3.072 -24.281 7.133 1 91.62 95 GLN A CA 1
ATOM 764 C C . GLN A 1 95 ? 3.637 -23.625 8.391 1 91.62 95 GLN A C 1
ATOM 766 O O . GLN A 1 95 ? 3.906 -24.312 9.383 1 91.62 95 GLN A O 1
ATOM 771 N N . ASN A 1 96 ? 3.893 -22.328 8.328 1 88.69 96 ASN A N 1
ATOM 772 C CA . ASN A 1 96 ? 4.473 -21.609 9.461 1 88.69 96 ASN A CA 1
ATOM 773 C C . ASN A 1 96 ? 3.422 -21.297 10.523 1 88.69 96 ASN A C 1
ATOM 775 O O . ASN A 1 96 ? 3.752 -20.797 11.602 1 88.69 96 ASN A O 1
ATOM 779 N N . LYS A 1 97 ? 2.312 -21.391 10.367 1 76.75 97 LYS A N 1
ATOM 780 C CA . LYS A 1 97 ? 1.273 -21.328 11.391 1 76.75 97 LYS A CA 1
ATOM 781 C C . LYS A 1 97 ? 1.272 -22.562 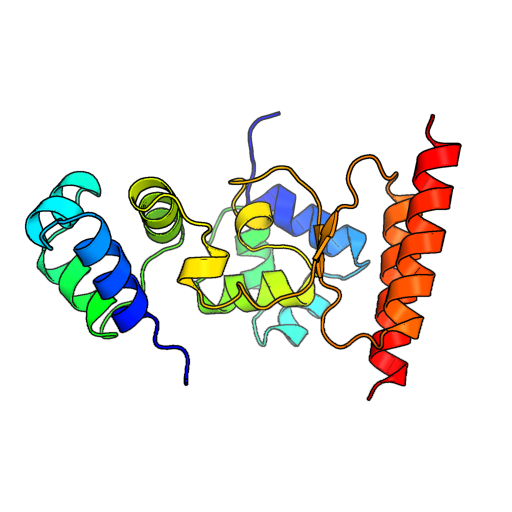12.266 1 76.75 97 LYS A C 1
ATOM 783 O O . LYS A 1 97 ? 0.999 -22.5 13.461 1 76.75 97 LYS A O 1
ATOM 788 N N . MET B 1 1 ? 1.007 3.523 -20.516 1 52.47 1 MET B N 1
ATOM 789 C CA . MET B 1 1 ? -0.264 3.107 -19.938 1 52.47 1 MET B CA 1
ATOM 790 C C . MET B 1 1 ? -0.571 3.912 -18.672 1 52.47 1 MET B C 1
ATOM 792 O O . MET B 1 1 ? 0.293 4.082 -17.812 1 52.47 1 MET B O 1
ATOM 796 N N . VAL B 1 2 ? -1.737 4.766 -18.688 1 77.56 2 VAL B N 1
ATOM 797 C CA . VAL B 1 2 ? -2.154 5.664 -17.609 1 77.56 2 VAL B CA 1
ATOM 798 C C . VAL B 1 2 ? -2.52 4.855 -16.375 1 77.56 2 VAL B C 1
ATOM 800 O O . VAL B 1 2 ? -3.117 3.781 -16.469 1 77.56 2 VAL B O 1
ATOM 803 N N . PHE B 1 3 ? -1.917 5.195 -15.242 1 87.44 3 PHE B N 1
ATOM 804 C CA . PHE B 1 3 ? -2.223 4.484 -14.008 1 87.44 3 PHE B CA 1
ATOM 805 C C . PHE B 1 3 ? -3.699 4.617 -13.656 1 87.44 3 PHE B C 1
ATOM 807 O O . PHE B 1 3 ? -4.246 5.723 -13.664 1 87.44 3 PHE B O 1
ATOM 814 N N . ASP B 1 4 ? -4.344 3.361 -13.484 1 94.06 4 ASP B N 1
ATOM 815 C CA . ASP B 1 4 ? -5.723 3.268 -13.023 1 94.06 4 ASP B CA 1
ATOM 816 C C . ASP B 1 4 ? -5.812 2.473 -11.719 1 94.06 4 ASP B C 1
ATOM 818 O O . ASP B 1 4 ? -5.582 1.261 -11.711 1 94.06 4 ASP B O 1
ATOM 822 N N . PHE B 1 5 ? -6.168 3.145 -10.68 1 95.12 5 PHE B N 1
ATOM 823 C CA . PHE B 1 5 ? -6.191 2.572 -9.336 1 95.12 5 PHE B CA 1
ATOM 824 C C . PHE B 1 5 ? -7.109 1.357 -9.281 1 95.12 5 PHE B C 1
ATOM 826 O O . PHE B 1 5 ? -6.719 0.298 -8.789 1 95.12 5 PHE B O 1
ATOM 833 N N . GLY B 1 6 ? -8.312 1.589 -9.719 1 97.44 6 GLY B N 1
ATOM 834 C CA . GLY B 1 6 ? -9.297 0.513 -9.711 1 97.44 6 GLY B CA 1
ATOM 835 C C . GLY B 1 6 ? -8.859 -0.697 -10.516 1 97.44 6 GLY B C 1
ATOM 836 O O . GLY B 1 6 ? -9.023 -1.836 -10.07 1 97.44 6 GLY B O 1
ATOM 837 N N . CYS B 1 7 ? -8.328 -0.466 -11.68 1 96.19 7 CYS B N 1
ATOM 838 C CA . CYS B 1 7 ? -7.844 -1.546 -12.531 1 96.19 7 CYS B CA 1
ATOM 839 C C . CYS B 1 7 ? -6.73 -2.33 -11.844 1 96.19 7 CYS B C 1
ATOM 841 O O . CYS B 1 7 ? -6.684 -3.557 -11.938 1 96.19 7 CYS B O 1
ATOM 843 N N . ARG B 1 8 ? -5.906 -1.624 -11.156 1 95.25 8 ARG B N 1
ATOM 844 C CA . ARG B 1 8 ? -4.812 -2.266 -10.43 1 95.25 8 ARG B CA 1
ATOM 845 C C . ARG B 1 8 ? -5.344 -3.191 -9.344 1 95.25 8 ARG B C 1
ATOM 847 O O . ARG B 1 8 ? -4.859 -4.312 -9.188 1 95.25 8 ARG B O 1
ATOM 854 N N . LEU B 1 9 ? -6.285 -2.742 -8.617 1 97.5 9 LEU B N 1
ATOM 855 C CA . LEU B 1 9 ? -6.879 -3.564 -7.566 1 97.5 9 LEU B CA 1
ATOM 856 C C . LEU B 1 9 ? -7.508 -4.824 -8.148 1 97.5 9 LEU B C 1
ATOM 858 O O . LEU B 1 9 ? -7.352 -5.914 -7.598 1 97.5 9 LEU B O 1
ATOM 862 N N . ARG B 1 10 ? -8.195 -4.602 -9.242 1 97.56 10 ARG B N 1
ATOM 863 C CA . ARG B 1 10 ? -8.844 -5.73 -9.906 1 97.56 10 ARG B CA 1
ATOM 864 C C . ARG B 1 10 ? -7.809 -6.762 -10.359 1 97.56 10 ARG B C 1
ATOM 866 O O . ARG B 1 10 ? -7.984 -7.961 -10.141 1 97.56 10 ARG B O 1
ATOM 873 N N . GLU B 1 11 ? -6.773 -6.305 -10.977 1 93.94 11 GLU B N 1
ATOM 874 C CA . GLU B 1 11 ? -5.723 -7.191 -11.469 1 93.94 11 GLU B CA 1
ATOM 875 C C . GLU B 1 11 ? -5.082 -7.973 -10.328 1 93.94 11 GLU B C 1
ATOM 877 O O . GLU B 1 11 ? -4.824 -9.172 -10.453 1 93.94 11 GLU B O 1
ATOM 882 N N . LEU B 1 12 ? -4.785 -7.312 -9.242 1 93.81 12 LEU B N 1
ATOM 883 C CA . LEU B 1 12 ? -4.191 -7.961 -8.078 1 93.81 12 LEU B CA 1
ATOM 884 C C . LEU B 1 12 ? -5.121 -9.031 -7.52 1 93.81 12 LEU B C 1
ATOM 886 O O . LEU B 1 12 ? -4.672 -10.125 -7.168 1 93.81 12 LEU B O 1
ATOM 890 N N . ARG B 1 13 ? -6.41 -8.664 -7.441 1 96.81 13 ARG B N 1
ATOM 891 C CA . ARG B 1 13 ? -7.395 -9.625 -6.949 1 96.81 13 ARG B CA 1
ATOM 892 C C . ARG B 1 13 ? -7.426 -10.867 -7.828 1 96.81 13 ARG B C 1
ATOM 894 O O . ARG B 1 13 ? -7.395 -11.992 -7.32 1 96.81 13 ARG B O 1
ATOM 901 N N . LEU B 1 14 ? -7.473 -10.617 -9.133 1 94.88 14 LEU B N 1
ATOM 902 C CA . LEU B 1 14 ? -7.566 -11.711 -10.094 1 94.88 14 LEU B CA 1
ATOM 903 C C . LEU B 1 14 ? -6.305 -12.57 -10.062 1 94.88 14 LEU B C 1
ATOM 905 O O . LEU B 1 14 ? -6.379 -13.797 -10.195 1 94.88 14 LEU B O 1
ATOM 909 N N . AS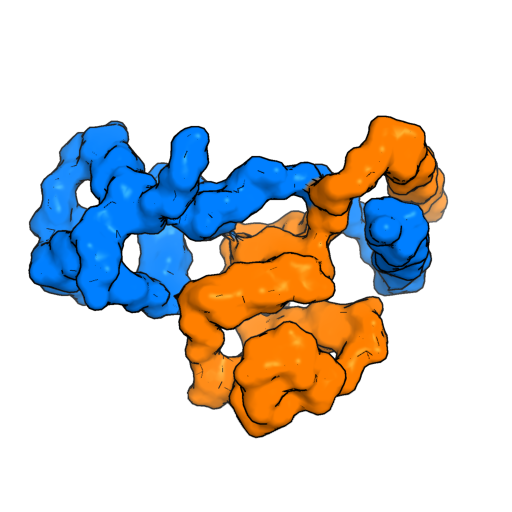N B 1 15 ? -5.191 -12.008 -9.859 1 90.69 15 ASN B N 1
ATOM 910 C CA . ASN B 1 15 ? -3.938 -12.75 -9.773 1 90.69 15 ASN B CA 1
ATOM 911 C C . ASN B 1 15 ? -3.912 -13.672 -8.562 1 90.69 15 ASN B C 1
ATOM 913 O O . ASN B 1 15 ? -3.26 -14.719 -8.586 1 90.69 15 ASN B O 1
ATOM 917 N N . LYS B 1 16 ? -4.578 -13.273 -7.52 1 92.38 16 LYS B N 1
ATOM 918 C CA . LYS B 1 16 ? -4.676 -14.094 -6.316 1 92.38 16 LYS B CA 1
ATOM 919 C C . LYS B 1 16 ? -5.816 -15.102 -6.434 1 92.38 16 LYS B C 1
ATOM 921 O O . LYS B 1 16 ? -6.062 -15.883 -5.512 1 92.38 16 LYS B O 1
ATOM 926 N N . LYS B 1 17 ? -6.516 -14.977 -7.605 1 93.69 17 LYS B N 1
ATOM 927 C CA . LYS B 1 17 ? -7.629 -15.867 -7.898 1 93.69 17 LYS B CA 1
ATOM 928 C C . LYS B 1 17 ? -8.742 -15.719 -6.867 1 93.69 17 LYS B C 1
ATOM 930 O O . LYS B 1 17 ? -9.305 -16.703 -6.402 1 93.69 17 LYS B O 1
ATOM 935 N N . LEU B 1 18 ? -9 -14.531 -6.508 1 96.25 18 LEU B N 1
ATOM 936 C CA . LEU B 1 18 ? -10.047 -14.227 -5.535 1 96.25 18 LEU B CA 1
ATOM 937 C C . LEU B 1 18 ? -11.227 -13.539 -6.211 1 96.25 18 LEU B C 1
ATOM 939 O O . LEU B 1 18 ? -11.047 -12.828 -7.203 1 96.25 18 LEU B O 1
ATOM 943 N N . THR B 1 19 ? -12.367 -13.789 -5.629 1 98.19 19 THR B N 1
ATOM 944 C CA . THR B 1 19 ? -13.547 -13.023 -6.027 1 98.19 19 THR B CA 1
ATOM 945 C C . THR B 1 19 ? -13.688 -11.758 -5.18 1 98.19 19 THR B C 1
ATOM 947 O O . THR B 1 19 ? -13.016 -11.617 -4.152 1 98.19 19 THR B O 1
ATOM 950 N N . GLN B 1 20 ? -14.555 -10.859 -5.68 1 98.5 20 GLN B N 1
ATOM 951 C CA . GLN B 1 20 ? -14.805 -9.656 -4.891 1 98.5 20 GLN B CA 1
ATOM 952 C C . GLN B 1 20 ? -15.383 -10.008 -3.523 1 98.5 20 GLN B C 1
ATOM 954 O O . GLN B 1 20 ? -15.055 -9.375 -2.52 1 98.5 20 GLN B O 1
ATOM 959 N N . THR B 1 21 ? -16.234 -10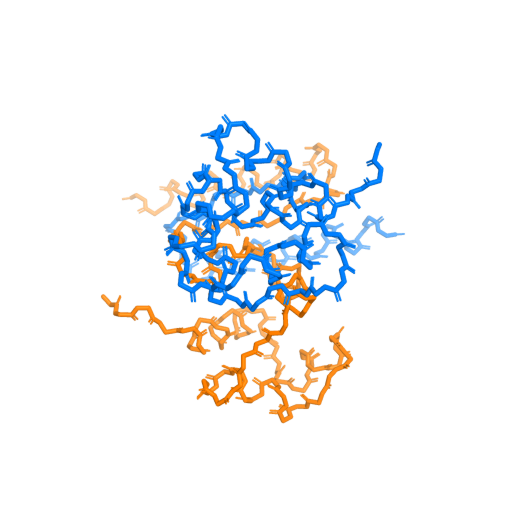.992 -3.475 1 98.56 21 THR B N 1
ATOM 960 C CA . THR B 1 21 ? -16.859 -11.445 -2.238 1 98.56 21 THR B CA 1
ATOM 961 C C . THR B 1 21 ? -15.805 -11.984 -1.269 1 98.56 21 THR B C 1
ATOM 963 O O . THR B 1 21 ? -15.867 -11.719 -0.067 1 98.56 21 THR B O 1
ATOM 966 N N . GLN B 1 22 ? -14.898 -12.734 -1.771 1 98.44 22 GLN B N 1
ATOM 967 C CA . GLN B 1 22 ? -13.844 -13.297 -0.936 1 98.44 22 GLN B CA 1
ATOM 968 C C . GLN B 1 22 ? -12.953 -12.203 -0.353 1 98.44 22 GLN B C 1
ATOM 970 O O . GLN B 1 22 ? -12.586 -12.258 0.821 1 98.44 22 GLN B O 1
ATOM 975 N N . VAL B 1 23 ? -12.578 -11.219 -1.138 1 98.44 23 VAL B N 1
ATOM 976 C CA . VAL B 1 23 ? -11.781 -10.094 -0.657 1 98.44 23 VAL B CA 1
ATOM 977 C C . VAL B 1 23 ? -12.562 -9.336 0.419 1 98.44 23 VAL B C 1
ATOM 979 O O . VAL B 1 23 ? -12.008 -9.008 1.472 1 98.44 23 VAL B O 1
ATOM 982 N N . ALA B 1 24 ? -13.805 -9.055 0.136 1 98.56 24 ALA B N 1
ATOM 983 C CA . ALA B 1 24 ? -14.664 -8.336 1.068 1 98.56 24 ALA B CA 1
ATOM 984 C C . ALA B 1 24 ? -14.711 -9.031 2.426 1 98.56 24 ALA B C 1
ATOM 986 O O . ALA B 1 24 ? -14.586 -8.391 3.467 1 98.56 24 ALA B O 1
ATOM 987 N N . ARG B 1 25 ? -14.844 -10.297 2.385 1 98.31 25 ARG B N 1
ATOM 988 C CA . ARG B 1 25 ? -14.898 -11.086 3.611 1 98.31 25 ARG B CA 1
ATOM 989 C C . ARG B 1 25 ? -13.594 -10.984 4.387 1 98.31 25 ARG B C 1
ATOM 991 O O . ARG B 1 25 ? -13.602 -10.812 5.609 1 98.31 25 ARG B O 1
ATOM 998 N N . ARG B 1 26 ? -12.492 -11.039 3.738 1 97.06 26 ARG B N 1
ATOM 999 C CA . ARG B 1 26 ? -11.18 -11.008 4.375 1 97.06 26 ARG B CA 1
ATOM 1000 C C . ARG B 1 26 ? -10.914 -9.648 5.016 1 97.06 26 ARG B C 1
ATOM 1002 O O . ARG B 1 26 ? -10.195 -9.562 6.016 1 97.06 26 ARG B O 1
ATOM 1009 N N . LEU B 1 27 ? -11.469 -8.625 4.414 1 97.69 27 LEU B N 1
ATOM 1010 C CA . LEU B 1 27 ? -11.219 -7.27 4.898 1 97.69 27 LEU B CA 1
ATOM 1011 C C . LEU B 1 27 ? -12.367 -6.789 5.781 1 97.69 27 LEU B C 1
ATOM 1013 O O . LEU B 1 27 ? -12.344 -5.66 6.273 1 97.69 27 LEU B O 1
ATOM 1017 N N . ASN B 1 28 ? -13.375 -7.633 6.008 1 98.31 28 ASN B N 1
ATOM 1018 C CA . ASN B 1 28 ? -14.57 -7.285 6.77 1 98.31 28 ASN B CA 1
ATOM 1019 C C . ASN B 1 28 ? -15.289 -6.078 6.168 1 98.31 28 ASN B C 1
ATOM 1021 O O . ASN B 1 28 ? -15.578 -5.113 6.875 1 98.31 28 ASN B O 1
ATOM 1025 N N . LEU B 1 29 ? -15.438 -6.121 4.902 1 98.25 29 LEU B N 1
ATOM 1026 C CA . LEU B 1 29 ? -16.141 -5.102 4.133 1 98.25 29 LEU B CA 1
ATOM 1027 C C . LEU B 1 29 ? -17.234 -5.73 3.279 1 98.25 29 LEU B C 1
ATOM 1029 O O . LEU B 1 29 ? -17.344 -6.957 3.207 1 98.25 29 LEU B O 1
ATOM 1033 N N . SER B 1 30 ? -18.031 -4.961 2.668 1 98.31 30 SER B N 1
ATOM 1034 C CA . SER B 1 30 ? -19.062 -5.445 1.747 1 98.31 30 SER B CA 1
ATOM 1035 C C . SER B 1 30 ? -18.5 -5.602 0.335 1 98.31 30 SER B C 1
ATOM 1037 O O . SER B 1 30 ? -17.562 -4.902 -0.047 1 98.31 30 SER B O 1
ATOM 1039 N N . LYS B 1 31 ? -19.141 -6.527 -0.396 1 98.31 31 LYS B N 1
ATOM 1040 C CA . LYS B 1 31 ? -18.781 -6.695 -1.802 1 98.31 31 LYS B CA 1
ATOM 1041 C C . LYS B 1 31 ? -18.953 -5.391 -2.572 1 98.31 31 LYS B C 1
ATOM 1043 O O . LYS B 1 31 ? -18.172 -5.082 -3.473 1 98.31 31 LYS B O 1
ATOM 1048 N N . THR B 1 32 ? -19.922 -4.656 -2.195 1 98.5 32 THR B N 1
ATOM 1049 C CA . THR B 1 32 ? -20.203 -3.379 -2.84 1 98.5 32 THR B CA 1
ATOM 1050 C C . THR B 1 32 ? -19.047 -2.406 -2.648 1 98.5 32 THR B C 1
ATOM 1052 O O . THR B 1 32 ? -18.719 -1.638 -3.555 1 98.5 32 THR B O 1
ATOM 1055 N N . THR B 1 33 ? -18.453 -2.404 -1.515 1 98.5 33 THR B N 1
ATOM 1056 C CA . THR B 1 33 ? -17.312 -1.542 -1.228 1 98.5 33 THR B CA 1
ATOM 1057 C C . THR B 1 33 ? -16.125 -1.914 -2.104 1 98.5 33 THR B C 1
ATOM 1059 O O . THR B 1 33 ? -15.484 -1.041 -2.689 1 98.5 33 THR B O 1
ATOM 1062 N N . ILE B 1 34 ? -15.875 -3.18 -2.229 1 98.62 34 ILE B N 1
ATOM 1063 C CA . ILE B 1 34 ? -14.766 -3.662 -3.049 1 98.62 34 ILE B CA 1
ATOM 1064 C C . ILE B 1 34 ? -15 -3.285 -4.508 1 98.62 34 ILE B C 1
ATOM 1066 O O . ILE B 1 34 ? -14.102 -2.766 -5.176 1 98.62 34 ILE B O 1
ATOM 1070 N N . SER B 1 35 ? -16.219 -3.568 -4.906 1 98.62 35 SER B N 1
ATOM 1071 C CA . SER B 1 35 ? -16.594 -3.191 -6.27 1 98.62 35 SER B CA 1
ATOM 1072 C C . SER B 1 35 ? -16.406 -1.693 -6.492 1 98.62 35 SER B C 1
ATOM 1074 O O . SER B 1 35 ? -15.922 -1.272 -7.543 1 98.62 35 SER B O 1
ATOM 1076 N N . GLY B 1 36 ? -16.797 -0.91 -5.523 1 98.5 36 GLY B N 1
ATOM 1077 C CA . GLY B 1 36 ? -16.625 0.532 -5.598 1 98.5 36 GLY B CA 1
ATOM 1078 C C . GLY B 1 36 ? -15.18 0.956 -5.75 1 98.5 36 GLY B C 1
ATOM 1079 O O . GLY B 1 36 ? -14.875 1.892 -6.492 1 98.5 36 GLY B O 1
ATOM 1080 N N . TYR B 1 37 ? -14.25 0.336 -5.062 1 98.31 37 TYR B N 1
ATOM 1081 C CA . TYR B 1 37 ? -12.82 0.607 -5.207 1 98.31 37 TYR B CA 1
ATOM 1082 C C . TYR B 1 37 ? -12.336 0.271 -6.613 1 98.31 37 TYR B C 1
ATOM 1084 O O . TYR B 1 37 ? -11.664 1.081 -7.254 1 98.31 37 TYR B O 1
ATOM 1092 N N . GLU B 1 38 ? -12.773 -0.908 -7.098 1 98.44 38 GLU B N 1
ATOM 1093 C CA . GLU B 1 38 ? -12.25 -1.429 -8.359 1 98.44 38 GLU B CA 1
ATOM 1094 C C . GLU B 1 38 ? -12.82 -0.667 -9.555 1 98.44 38 GLU B C 1
ATOM 1096 O O . GLU B 1 38 ? -12.273 -0.723 -10.656 1 98.44 38 GLU B O 1
ATOM 1101 N N . ASN B 1 39 ? -13.906 0.064 -9.273 1 98.12 39 ASN B N 1
ATOM 1102 C CA . ASN B 1 39 ? -14.523 0.862 -10.328 1 98.12 39 ASN B CA 1
ATOM 1103 C C . ASN B 1 39 ? -14.258 2.352 -10.133 1 98.12 39 ASN B C 1
ATOM 1105 O O . ASN B 1 39 ? -14.883 3.189 -10.781 1 98.12 39 ASN B O 1
ATOM 1109 N N . ASN B 1 40 ? -13.508 2.672 -9.297 1 97.44 40 ASN B N 1
ATOM 1110 C CA . ASN B 1 40 ? -13.086 4.039 -9.016 1 97.44 40 ASN B CA 1
ATOM 1111 C C . ASN B 1 40 ? -14.258 4.902 -8.555 1 97.44 40 ASN B C 1
ATOM 1113 O O . ASN B 1 40 ? -14.289 6.105 -8.82 1 97.44 40 ASN B O 1
ATOM 1117 N N . ILE B 1 41 ? -15.203 4.324 -7.922 1 97.31 41 ILE B N 1
ATOM 1118 C CA . ILE B 1 41 ? -16.359 5.031 -7.375 1 97.31 41 ILE B CA 1
ATOM 1119 C C . ILE B 1 41 ? -16.062 5.445 -5.934 1 97.31 41 ILE B C 1
ATOM 1121 O O . ILE B 1 41 ? -16.531 6.488 -5.473 1 97.31 41 ILE B O 1
ATOM 1125 N N . LYS B 1 42 ? -15.258 4.672 -5.211 1 96.56 42 LYS B N 1
ATOM 1126 C CA . LYS B 1 42 ? -14.82 4.922 -3.838 1 96.56 42 LYS B CA 1
ATOM 1127 C C . LYS B 1 42 ? -13.305 4.816 -3.713 1 96.56 42 LYS B C 1
ATOM 1129 O O . LYS B 1 42 ? -12.648 4.207 -4.559 1 96.56 42 LYS B O 1
ATOM 1134 N N . THR B 1 43 ? -12.836 5.395 -2.717 1 96.19 43 THR B N 1
ATOM 1135 C CA . THR B 1 43 ? -11.422 5.289 -2.385 1 96.19 43 THR B CA 1
ATOM 1136 C C . THR B 1 43 ? -11.234 4.684 -0.997 1 96.19 43 THR B C 1
ATOM 1138 O O . THR B 1 43 ? -11.914 5.074 -0.047 1 96.19 43 THR B O 1
ATOM 1141 N N . PRO B 1 44 ? -10.32 3.773 -0.961 1 97.31 44 PRO B N 1
ATOM 1142 C CA . PRO B 1 44 ? -10.133 3.148 0.35 1 97.31 44 PRO B CA 1
ATOM 1143 C C . PRO B 1 44 ? -9.516 4.102 1.373 1 97.31 44 PRO B C 1
ATOM 1145 O O . PRO B 1 44 ? -8.859 5.074 0.998 1 97.31 44 PRO B O 1
ATOM 1148 N N . SER B 1 45 ? -9.797 3.797 2.645 1 95.44 45 SER B N 1
ATOM 1149 C CA . SER B 1 45 ? -9.086 4.469 3.727 1 95.44 45 SER B CA 1
ATOM 1150 C C . SER B 1 45 ? -7.652 3.961 3.844 1 95.44 45 SER B C 1
ATOM 1152 O O . SER B 1 45 ? -7.277 2.982 3.195 1 95.44 45 SER B O 1
ATOM 1154 N N . LEU B 1 46 ? -6.855 4.559 4.688 1 95.62 46 LEU B N 1
ATOM 1155 C CA . LEU B 1 46 ? -5.477 4.133 4.898 1 95.62 46 LEU B CA 1
ATOM 1156 C C . LEU B 1 46 ? -5.43 2.73 5.504 1 95.62 46 LEU B C 1
ATOM 1158 O O . LEU B 1 46 ? -4.57 1.926 5.145 1 95.62 46 LEU B O 1
ATOM 1162 N N . ASP B 1 47 ? -6.367 2.514 6.398 1 94.56 47 ASP B N 1
ATOM 1163 C CA . ASP B 1 47 ? -6.43 1.192 7.02 1 94.56 47 ASP B CA 1
ATOM 1164 C C . ASP B 1 47 ? -6.719 0.112 5.98 1 94.56 47 ASP B C 1
ATOM 1166 O O . ASP B 1 47 ? -6.078 -0.941 5.977 1 94.56 47 ASP B O 1
ATOM 1170 N N . VAL B 1 48 ? -7.633 0.414 5.125 1 97.12 48 VAL B N 1
ATOM 1171 C CA . VAL B 1 48 ? -8.008 -0.545 4.09 1 97.12 48 VAL B CA 1
ATOM 1172 C C . VAL B 1 48 ? -6.852 -0.721 3.105 1 97.12 48 VAL B C 1
ATOM 1174 O O . VAL B 1 48 ? -6.57 -1.837 2.66 1 97.12 48 VAL B O 1
ATOM 1177 N N . LEU B 1 49 ? -6.203 0.368 2.77 1 97.38 49 LEU B N 1
ATOM 1178 C CA . LEU B 1 49 ? -5.039 0.28 1.893 1 97.38 49 LEU B CA 1
ATOM 1179 C C . LEU B 1 49 ? -3.988 -0.659 2.477 1 97.38 49 LEU B C 1
ATOM 1181 O O . LEU B 1 49 ? -3.414 -1.479 1.755 1 97.38 49 LEU B O 1
ATOM 1185 N N . THR B 1 50 ? -3.75 -0.5 3.766 1 95.44 50 THR B N 1
ATOM 1186 C CA . THR B 1 50 ? -2.781 -1.35 4.449 1 95.44 50 THR B CA 1
ATOM 1187 C C . THR B 1 50 ? -3.203 -2.814 4.379 1 95.44 50 THR B C 1
ATOM 1189 O O . THR B 1 50 ? -2.385 -3.688 4.078 1 95.44 50 THR B O 1
ATOM 1192 N N . GLN B 1 51 ? -4.434 -3.086 4.57 1 96.69 51 GLN B N 1
ATOM 1193 C CA . GLN B 1 51 ? -4.949 -4.449 4.52 1 96.69 51 GLN B CA 1
ATOM 1194 C C . GLN B 1 51 ? -4.844 -5.023 3.109 1 96.69 51 GLN B C 1
ATOM 1196 O O . GLN B 1 51 ? -4.523 -6.199 2.934 1 96.69 51 GLN B O 1
ATOM 1201 N N . LEU B 1 52 ? -5.133 -4.16 2.146 1 97.25 52 LEU B N 1
ATOM 1202 C CA . LEU B 1 52 ? -5.02 -4.582 0.755 1 97.25 52 LEU B CA 1
ATOM 1203 C C . LEU B 1 52 ? -3.574 -4.922 0.406 1 97.25 52 LEU B C 1
ATOM 1205 O O . LEU B 1 52 ? -3.312 -5.914 -0.278 1 97.25 52 LEU B O 1
ATOM 1209 N N . SER B 1 53 ? -2.666 -4.086 0.834 1 95.38 53 SER B N 1
ATOM 1210 C CA . SER B 1 53 ? -1.244 -4.328 0.606 1 95.38 53 SER B CA 1
ATOM 1211 C C . SER B 1 53 ? -0.813 -5.672 1.18 1 95.38 53 SER B C 1
ATOM 1213 O O . SER B 1 53 ? -0.082 -6.426 0.531 1 95.38 53 SER B O 1
ATOM 1215 N N . ILE B 1 54 ? -1.303 -6.02 2.338 1 92.69 54 ILE B N 1
ATOM 1216 C CA . ILE B 1 54 ? -0.967 -7.27 3.012 1 92.69 54 ILE B CA 1
ATOM 1217 C C . ILE B 1 54 ? -1.64 -8.438 2.297 1 92.69 54 ILE B C 1
ATOM 1219 O O . ILE B 1 54 ? -0.997 -9.445 2.006 1 92.69 54 ILE B O 1
ATOM 1223 N N . LEU B 1 55 ? -2.871 -8.258 2.002 1 93.88 55 LEU B N 1
ATOM 1224 C CA . LEU B 1 55 ? -3.648 -9.312 1.359 1 93.88 55 LEU B CA 1
ATOM 1225 C C . LEU B 1 55 ? -3.027 -9.703 0.024 1 93.88 55 LEU B C 1
ATOM 1227 O O . LEU B 1 55 ? -2.914 -10.898 -0.283 1 93.88 55 LEU B O 1
ATOM 1231 N N . TYR B 1 56 ? -2.609 -8.68 -0.743 1 93.56 56 TYR B N 1
ATOM 1232 C CA . TYR B 1 56 ? -2.131 -8.945 -2.094 1 93.56 56 TYR B CA 1
ATOM 1233 C C . TYR B 1 56 ? -0.621 -9.156 -2.105 1 93.56 56 TYR B C 1
ATOM 1235 O O . TYR B 1 56 ? -0.051 -9.555 -3.127 1 93.56 56 TYR B O 1
ATOM 1243 N N . GLY B 1 57 ? 0.023 -8.922 -1.057 1 91.31 57 GLY B N 1
ATOM 1244 C CA . GLY B 1 57 ? 1.45 -9.172 -0.94 1 91.31 57 GLY B CA 1
ATOM 1245 C C . GLY B 1 57 ? 2.299 -8.18 -1.704 1 91.31 57 GLY B C 1
ATOM 1246 O O . GLY B 1 57 ? 3.344 -8.531 -2.252 1 91.31 57 GLY B O 1
ATOM 1247 N N . VAL B 1 58 ? 1.867 -7.004 -1.833 1 92.44 58 VAL B N 1
ATOM 1248 C CA . VAL B 1 58 ? 2.582 -5.957 -2.553 1 92.44 58 VAL B CA 1
ATOM 1249 C C . VAL B 1 58 ? 2.691 -4.711 -1.679 1 92.44 58 VAL B C 1
ATOM 1251 O O . VAL B 1 58 ? 2.092 -4.645 -0.604 1 92.44 58 VAL B O 1
ATOM 1254 N N . SER B 1 59 ? 3.527 -3.789 -2.152 1 93 59 SER B N 1
ATOM 1255 C CA . SER B 1 59 ? 3.678 -2.543 -1.407 1 93 59 SER B CA 1
ATOM 1256 C C . SER B 1 59 ? 2.486 -1.618 -1.632 1 93 59 SER B C 1
ATOM 1258 O O . SER B 1 59 ? 1.792 -1.726 -2.645 1 93 59 SER B O 1
ATOM 1260 N N . SER B 1 60 ? 2.156 -0.732 -0.669 1 94.44 60 SER B N 1
ATOM 1261 C CA . SER B 1 60 ? 1.132 0.289 -0.866 1 94.44 60 SER B CA 1
ATOM 1262 C C . SER B 1 60 ? 1.493 1.221 -2.018 1 94.44 60 SER B C 1
ATOM 1264 O O . SER B 1 60 ? 0.613 1.702 -2.734 1 94.44 60 SER B O 1
ATOM 1266 N N . ASP B 1 61 ? 2.758 1.471 -2.203 1 94.38 61 ASP B N 1
ATOM 1267 C CA . ASP B 1 61 ? 3.209 2.309 -3.309 1 94.38 61 ASP B CA 1
ATOM 1268 C C . ASP B 1 61 ? 2.836 1.693 -4.656 1 94.38 61 ASP B C 1
ATOM 1270 O O . ASP B 1 61 ? 2.484 2.41 -5.594 1 94.38 61 ASP B O 1
ATOM 1274 N N . TYR B 1 62 ? 2.992 0.402 -4.727 1 93.44 62 TYR B N 1
ATOM 1275 C CA . TYR B 1 62 ? 2.598 -0.276 -5.957 1 93.44 62 TYR B CA 1
ATOM 1276 C C . TYR B 1 62 ? 1.106 -0.099 -6.219 1 93.44 62 TYR B C 1
ATOM 1278 O O . TYR B 1 62 ? 0.704 0.233 -7.34 1 93.44 62 TYR B O 1
ATOM 1286 N N . ILE B 1 63 ? 0.27 -0.247 -5.176 1 95.38 63 ILE B N 1
ATOM 1287 C CA . ILE B 1 63 ? -1.178 -0.121 -5.305 1 95.38 63 ILE B CA 1
ATOM 1288 C C . ILE B 1 63 ? -1.535 1.3 -5.734 1 95.38 63 ILE B C 1
ATOM 1290 O O . ILE B 1 63 ? -2.402 1.496 -6.59 1 95.38 63 ILE B O 1
ATOM 1294 N N . LEU B 1 64 ? -0.796 2.24 -5.215 1 94.69 64 LEU B N 1
ATOM 1295 C CA . LEU B 1 64 ? -1.102 3.65 -5.426 1 94.69 64 LEU B CA 1
ATOM 1296 C C . LEU B 1 64 ? -0.523 4.141 -6.75 1 94.69 64 LEU B C 1
ATOM 1298 O O . LEU B 1 64 ? -0.722 5.297 -7.129 1 94.69 64 LEU B O 1
ATOM 1302 N N . GLY B 1 65 ? 0.228 3.326 -7.414 1 92.12 65 GLY B N 1
ATOM 1303 C CA . GLY B 1 65 ? 0.813 3.709 -8.688 1 92.12 65 GLY B CA 1
ATOM 1304 C C . GLY B 1 65 ? 2.061 4.559 -8.539 1 92.12 65 GLY B C 1
ATOM 1305 O O . GLY B 1 65 ? 2.506 5.188 -9.508 1 92.12 65 GLY B O 1
ATOM 1306 N N . LEU B 1 66 ? 2.592 4.605 -7.359 1 90.75 66 LEU B N 1
ATOM 1307 C CA . LEU B 1 66 ? 3.789 5.395 -7.094 1 90.75 66 LEU B CA 1
ATOM 1308 C C . LEU B 1 66 ? 5.043 4.629 -7.496 1 90.75 66 LEU B C 1
ATOM 1310 O O . LEU B 1 66 ? 6.125 5.215 -7.613 1 90.75 66 LEU B O 1
ATOM 1314 N N . GLU B 1 67 ? 4.961 3.369 -7.625 1 83.56 67 GLU B N 1
ATOM 1315 C CA . GLU B 1 67 ? 6.051 2.51 -8.086 1 83.56 67 GLU B CA 1
ATOM 1316 C C . GLU B 1 67 ? 5.543 1.459 -9.07 1 83.56 67 GLU B C 1
ATOM 1318 O O . GLU B 1 67 ? 4.371 1.086 -9.039 1 83.56 67 GLU B O 1
ATOM 1323 N N . ASN B 1 68 ? 6.41 1.099 -9.898 1 79.56 68 ASN B N 1
ATOM 1324 C CA . ASN B 1 68 ? 6.004 0.118 -10.898 1 79.56 68 ASN B CA 1
ATOM 1325 C C . ASN B 1 68 ? 6.727 -1.211 -10.711 1 79.56 68 ASN B C 1
ATOM 1327 O O . ASN B 1 68 ? 6.496 -2.162 -11.453 1 79.56 68 ASN B O 1
ATOM 1331 N N . ARG B 1 69 ? 7.543 -1.147 -9.656 1 82.12 69 ARG B N 1
ATOM 1332 C CA . ARG B 1 69 ? 8.234 -2.408 -9.398 1 82.12 69 ARG B CA 1
ATOM 1333 C C . ARG B 1 69 ? 7.336 -3.375 -8.633 1 82.12 69 ARG B C 1
ATOM 1335 O O . ARG B 1 69 ? 6.785 -3.023 -7.586 1 82.12 69 ARG B O 1
ATOM 1342 N N . ASP B 1 70 ? 7.203 -4.488 -9.25 1 84.88 70 ASP B N 1
ATOM 1343 C CA . ASP B 1 70 ? 6.395 -5.512 -8.602 1 84.88 70 ASP B CA 1
ATOM 1344 C C . ASP B 1 70 ? 7.211 -6.285 -7.566 1 84.88 70 ASP B C 1
ATOM 1346 O O . ASP B 1 70 ? 8.281 -6.816 -7.883 1 84.88 70 ASP B O 1
ATOM 1350 N N . MET B 1 71 ? 6.762 -6.176 -6.383 1 87.62 71 MET B N 1
ATOM 1351 C CA . MET B 1 71 ? 7.438 -6.84 -5.273 1 87.62 71 MET B CA 1
ATOM 1352 C C . MET B 1 71 ? 6.48 -7.766 -4.527 1 87.62 71 MET B C 1
ATOM 1354 O O . MET B 1 71 ? 5.281 -7.504 -4.461 1 87.62 71 MET B O 1
ATOM 1358 N N . LEU B 1 72 ? 7.035 -8.859 -4.043 1 89.44 72 LEU B N 1
ATOM 1359 C CA . LEU B 1 72 ? 6.277 -9.812 -3.244 1 89.44 72 LEU B CA 1
ATOM 1360 C C . LEU B 1 72 ? 6.688 -9.742 -1.777 1 89.44 72 LEU B C 1
ATOM 1362 O O . LEU B 1 72 ? 7.879 -9.734 -1.462 1 89.44 72 LEU B O 1
ATOM 1366 N N . LEU B 1 73 ? 5.637 -9.617 -0.933 1 90.19 73 LEU B N 1
ATOM 1367 C CA . LEU B 1 73 ? 5.883 -9.617 0.505 1 90.19 73 LEU B CA 1
ATOM 1368 C C . LEU B 1 73 ? 6.273 -11.008 0.993 1 90.19 73 LEU B C 1
ATOM 1370 O O . LEU B 1 73 ? 5.527 -11.969 0.805 1 90.19 73 LEU B O 1
ATOM 1374 N N . ILE B 1 74 ? 7.434 -11.141 1.688 1 92.88 74 ILE B N 1
ATOM 1375 C CA . ILE B 1 74 ? 7.906 -12.461 2.1 1 92.88 74 ILE B CA 1
ATOM 1376 C C . ILE B 1 74 ? 8.203 -12.461 3.598 1 92.88 74 ILE B C 1
ATOM 1378 O O . ILE B 1 74 ? 9.109 -13.164 4.059 1 92.88 74 ILE B O 1
ATOM 1382 N N . ASP B 1 75 ? 7.434 -11.68 4.246 1 88.56 75 ASP B N 1
ATOM 1383 C CA . ASP B 1 75 ? 7.574 -11.633 5.695 1 88.56 75 ASP B CA 1
ATOM 1384 C C . ASP B 1 75 ? 7.234 -12.984 6.324 1 88.56 75 ASP B C 1
ATOM 1386 O O . ASP B 1 75 ? 6.328 -13.68 5.855 1 88.56 75 ASP B O 1
ATOM 1390 N N . GLY B 1 76 ? 7.969 -13.25 7.453 1 88.12 76 GLY B N 1
ATOM 1391 C CA . GLY B 1 76 ? 7.617 -14.422 8.234 1 88.12 76 GLY B CA 1
ATOM 1392 C C . GLY B 1 76 ? 8.227 -15.703 7.699 1 88.12 76 GLY B C 1
ATOM 1393 O O . GLY B 1 76 ? 8.039 -16.781 8.273 1 88.12 76 GLY B O 1
ATOM 1394 N N . LEU B 1 77 ? 8.891 -15.625 6.609 1 92.69 77 LEU B N 1
ATOM 1395 C CA . LEU B 1 77 ? 9.531 -16.812 6.055 1 92.69 77 LEU B CA 1
ATOM 1396 C C . LEU B 1 77 ? 10.836 -17.125 6.793 1 92.69 77 LEU B C 1
ATOM 1398 O O . LEU B 1 77 ? 11.531 -16.203 7.234 1 92.69 77 LEU B O 1
ATOM 1402 N N . THR B 1 78 ? 11.094 -18.406 6.93 1 95.19 78 THR B N 1
ATOM 1403 C CA . THR B 1 78 ? 12.391 -18.828 7.449 1 95.19 78 THR B CA 1
ATOM 1404 C C . THR B 1 78 ? 13.492 -18.594 6.414 1 95.19 78 THR B C 1
ATOM 1406 O O . THR B 1 78 ? 13.203 -18.359 5.242 1 95.19 78 THR B O 1
ATOM 1409 N N . ASP B 1 79 ? 14.742 -18.641 6.918 1 94.94 79 ASP B N 1
ATOM 1410 C CA . ASP B 1 79 ? 15.867 -18.469 6.004 1 94.94 79 ASP B CA 1
ATOM 1411 C C . ASP B 1 79 ? 15.828 -19.516 4.887 1 94.94 79 ASP B C 1
ATOM 1413 O O . ASP B 1 79 ? 16.141 -19.203 3.732 1 94.94 79 ASP B O 1
ATOM 1417 N N . LYS B 1 80 ? 15.484 -20.672 5.254 1 96.56 80 LYS B N 1
ATOM 1418 C CA . LYS B 1 80 ? 15.422 -21.734 4.266 1 96.56 80 LYS B CA 1
ATOM 1419 C C . LYS B 1 80 ? 14.344 -21.469 3.223 1 96.56 80 LYS B C 1
ATOM 1421 O O . LYS B 1 80 ? 14.57 -21.641 2.023 1 96.56 80 LYS B O 1
ATOM 1426 N N . GLN B 1 81 ? 13.148 -21.078 3.68 1 96.19 81 GLN B N 1
ATOM 1427 C CA . GLN B 1 81 ? 12.047 -20.75 2.779 1 96.19 81 GLN B CA 1
ATOM 1428 C C . GLN B 1 81 ? 12.43 -19.609 1.832 1 96.19 81 GLN B C 1
ATOM 1430 O O . GLN B 1 81 ? 12.148 -19.688 0.634 1 96.19 81 GLN B O 1
ATOM 1435 N N . ARG B 1 82 ? 13 -18.578 2.365 1 95.06 82 ARG B N 1
ATOM 1436 C CA . ARG B 1 82 ? 13.469 -17.469 1.559 1 95.06 82 ARG B CA 1
ATOM 1437 C C . ARG B 1 82 ? 14.461 -17.922 0.493 1 95.06 82 ARG B C 1
ATOM 1439 O O . ARG B 1 82 ? 14.398 -17.484 -0.654 1 95.06 82 ARG B O 1
ATOM 1446 N N . GLU B 1 83 ? 15.398 -18.766 0.896 1 96.38 83 GLU B N 1
ATOM 1447 C CA . GLU B 1 83 ? 16.391 -19.297 -0.032 1 96.38 83 GLU B CA 1
ATOM 1448 C C . GLU B 1 83 ? 15.734 -20.047 -1.187 1 96.38 83 GLU B C 1
ATOM 1450 O O . GLU B 1 83 ? 16.141 -19.906 -2.34 1 96.38 83 GLU B O 1
ATOM 1455 N N . ILE B 1 84 ? 14.781 -20.844 -0.861 1 96.5 84 ILE B N 1
ATOM 1456 C CA . ILE B 1 84 ? 14.055 -21.594 -1.879 1 96.5 84 ILE B CA 1
ATOM 1457 C C . ILE B 1 84 ? 13.406 -20.641 -2.869 1 96.5 84 ILE B C 1
ATOM 1459 O O . ILE B 1 84 ? 13.5 -20.828 -4.082 1 96.5 84 ILE B O 1
ATOM 1463 N N . LEU B 1 85 ? 12.797 -19.609 -2.43 1 95.31 85 LEU B N 1
ATOM 1464 C CA . LEU B 1 85 ? 12.148 -18.609 -3.281 1 95.31 85 LEU B CA 1
ATOM 1465 C C . LEU B 1 85 ? 13.172 -17.922 -4.172 1 95.31 85 LEU B C 1
ATOM 1467 O O . LEU B 1 85 ? 12.898 -17.656 -5.352 1 95.31 85 LEU B O 1
ATOM 1471 N N . ASP B 1 86 ? 14.281 -17.594 -3.615 1 94.94 86 ASP B N 1
ATOM 1472 C CA . ASP B 1 86 ? 15.336 -16.922 -4.371 1 94.94 86 ASP B CA 1
ATOM 1473 C C . ASP B 1 86 ? 15.82 -17.797 -5.527 1 94.94 86 ASP B C 1
ATOM 1475 O O . ASP B 1 86 ? 16.062 -17.297 -6.629 1 94.94 86 ASP B O 1
ATOM 1479 N N . LEU B 1 87 ? 15.984 -19 -5.156 1 95.75 87 LEU B N 1
ATOM 1480 C CA . LEU B 1 87 ? 16.438 -19.938 -6.176 1 95.75 87 LEU B CA 1
ATOM 1481 C C . LEU B 1 87 ? 15.422 -20.047 -7.309 1 95.75 87 LEU B C 1
ATOM 1483 O O . LEU B 1 87 ? 15.789 -20.062 -8.484 1 95.75 87 LEU B O 1
ATOM 1487 N N . LEU B 1 88 ? 14.156 -20.203 -6.941 1 95.5 88 LEU B N 1
ATOM 1488 C CA . LEU B 1 88 ? 13.094 -20.297 -7.934 1 95.5 88 LEU B CA 1
ATOM 1489 C C . LEU B 1 88 ? 13.055 -19.031 -8.789 1 95.5 88 LEU B C 1
ATOM 1491 O O . LEU B 1 88 ? 12.93 -19.109 -10.016 1 95.5 88 LEU B O 1
ATOM 1495 N N . LEU B 1 89 ? 13.094 -17.922 -8.203 1 94.44 89 LEU B N 1
ATOM 1496 C CA . LEU B 1 89 ? 13.086 -16.641 -8.898 1 94.44 89 LEU B CA 1
ATOM 1497 C C . LEU B 1 89 ? 14.258 -16.547 -9.875 1 94.44 89 LEU B C 1
ATOM 1499 O O . LEU B 1 89 ? 14.086 -16.062 -11 1 94.44 89 LEU B O 1
ATOM 1503 N N . ASP B 1 90 ? 15.453 -16.953 -9.445 1 94.94 90 ASP B N 1
ATOM 1504 C CA . ASP B 1 90 ? 16.625 -16.953 -10.305 1 94.94 90 ASP B CA 1
ATOM 1505 C C . ASP B 1 90 ? 16.422 -17.828 -11.539 1 94.94 90 ASP B C 1
ATOM 1507 O O . ASP B 1 90 ? 16.844 -17.469 -12.641 1 94.94 90 ASP B O 1
ATOM 1511 N N . GLU B 1 91 ? 15.844 -18.891 -11.312 1 95.44 91 GLU B N 1
ATOM 1512 C CA . GLU B 1 91 ? 15.547 -19.797 -12.422 1 95.44 91 GLU B CA 1
ATOM 1513 C C . GLU B 1 91 ? 14.578 -19.172 -13.414 1 95.44 91 GLU B C 1
ATOM 1515 O O . GLU B 1 91 ? 14.766 -19.281 -14.625 1 95.44 91 GLU B O 1
ATOM 1520 N N . PHE B 1 92 ? 13.516 -18.516 -12.898 1 94.69 92 PHE B N 1
ATOM 1521 C CA . PHE B 1 92 ? 12.539 -17.859 -13.75 1 94.69 92 PHE B CA 1
ATOM 1522 C C . PHE B 1 92 ? 13.203 -16.781 -14.602 1 94.69 92 PHE B C 1
ATOM 1524 O O . PHE B 1 92 ? 12.906 -16.641 -15.789 1 94.69 92 PHE B O 1
ATOM 1531 N N . ARG B 1 93 ? 14.078 -16.031 -13.977 1 92.56 93 ARG B N 1
ATOM 1532 C CA . ARG B 1 93 ? 14.742 -14.93 -14.664 1 92.56 93 ARG B CA 1
ATOM 1533 C C . ARG B 1 93 ? 15.688 -15.453 -15.742 1 92.56 93 ARG B C 1
ATOM 1535 O O . ARG B 1 93 ? 15.836 -14.836 -16.797 1 92.56 93 ARG B O 1
ATOM 1542 N N . THR B 1 94 ? 16.312 -16.562 -15.469 1 93.94 94 THR B N 1
ATOM 1543 C CA . THR B 1 94 ? 17.203 -17.203 -16.438 1 93.94 94 THR B CA 1
ATOM 1544 C C . THR B 1 94 ? 16.422 -17.703 -17.641 1 93.94 94 THR B C 1
ATOM 1546 O O . THR B 1 94 ? 16.875 -17.609 -18.781 1 93.94 94 THR B O 1
ATOM 1549 N N . GLN B 1 95 ? 15.266 -18.188 -17.438 1 92.94 95 GLN B N 1
ATOM 1550 C CA . GLN B 1 95 ? 14.422 -18.734 -18.5 1 92.94 95 GLN B CA 1
ATOM 1551 C C . GLN B 1 95 ? 13.844 -17.625 -19.375 1 92.94 95 GLN B C 1
ATOM 1553 O O . GLN B 1 95 ? 13.562 -17.844 -20.547 1 92.94 95 GLN B O 1
ATOM 1558 N N . ASN B 1 96 ? 13.641 -16.438 -18.75 1 89.94 96 ASN B N 1
ATOM 1559 C CA . ASN B 1 96 ? 13.039 -15.328 -19.5 1 89.94 96 ASN B CA 1
ATOM 1560 C C . ASN B 1 96 ? 14.078 -14.594 -20.344 1 89.94 96 ASN B C 1
ATOM 1562 O O . ASN B 1 96 ? 13.742 -13.664 -21.078 1 89.94 96 ASN B O 1
ATOM 1566 N N . LYS B 1 97 ? 15.234 -14.719 -20.203 1 78.5 97 LYS B N 1
ATOM 1567 C CA . LYS B 1 97 ? 16.266 -14.227 -21.109 1 78.5 97 LYS B CA 1
ATOM 1568 C C . LYS B 1 97 ? 16.297 -15.039 -22.406 1 78.5 97 LYS B C 1
ATOM 1570 O O . LYS B 1 97 ? 16.391 -14.469 -23.5 1 78.5 97 LYS B O 1
#

InterPro domains:
  IPR001387 Cro/C1-type, helix-turn-helix domain [PF01381] (9-63)
  IPR001387 Cro/C1-type, helix-turn-helix domain [PS50943] (9-63)
  IPR001387 Cro/C1-type, helix-turn-helix domain [SM00530] (8-63)
  IPR001387 Cro/C1-type, helix-turn-helix domain [cd00093] (8-63)
  IPR010982 Lambda repressor-like, DNA-binding domain superfamily [G3DSA:1.10.260.40] (5-97)
  IPR010982 Lambda repressor-like, DNA-binding domain superfamily [SSF47413] (3-68)
  IPR050807 Transcriptional regulator/dioxygenase, bacterial-type [PTHR46797] (2-68)

pLDDT: mean 93.93, std 6.28, range [52.47, 98.69]

Nearest PDB structures (foldseek):
  3f51-assembly1_A  TM=9.205E-01  e=1.187E-03  Corynebacterium glutamicum
  2b5a-assembly1_A  TM=8.168E-01  e=4.492E-04  [Bacillus] caldolyticus
  6jq1-assembly1_A  TM=7.856E-01  e=3.315E-04  Deinococcus geothermalis DSM 11300
  9f9s-assembly1_CN  TM=8.296E-01  e=7.302E-04  Saccharomyces cerevisiae
  6rnx-assembly1_A  TM=7.661E-01  e=8.245E-04  Deinococcus deserti VCD115

Sequence (194 aa):
MVFDFGCRLRELRLNKKLTQTQVARRLNLSKTTISGYENNIKTPSLDVLTQLSILYGVSSDYILGLENRDMLLIDGLTDKQREILDLLLDEFRTQNKMVFDFGCRLRELRLNKKLTQTQVARRLNLSKTTISGYENNIKTPSLDVLTQLSILYGVSSDYILGLENRDMLLIDGLTDKQREILDLLLDEFRTQNK